Protein AF-A0A1T4KDK9-F1 (afdb_monomer)

Sequence (227 aa):
MPSWNIHTAHVEYVLGLGKPSHLGILDPNAFLFGNLAPDVYVGYMVSPISKVLSYNFTHLADADFIPLPDYRLFWKRYCQSDYEAEGRVSDVCLGAFCHLIADCVYNDHTNEFIRRAGIETGERTRIRKQGDFDLFGKTLDISLKPAVTSELLVQCSTFSQYSIEKEDVGRAVEAASRIVDANIEGHIGWEPGYDMLTPAFFLQTFDEVNALVLSYLMKYANGEMLT

Mean predicted aligned error: 3.02 Å

Secondary structure (DSSP, 8-state):
---HHHHHHHHHHHHHTS-GGGGT-S-HHHHHHHTTHHHHTT-SSS-S-S----HHHHHT--S-SS----HHHHIIIIIHHHHHHHSS--HHHHHHHHHHHHHHHHHHHHHHHHHHHTPPPSHHHHHHHHHHHHHHHTTS---------HHHHHHHHT-SS----HHHHHHHHHHHHHHHHHHHHT---S----SSS-HHHHHHHHHHHHHHHHHHHHHHHTTGGG-

Structure (mmCIF, N/CA/C/O backbone):
data_AF-A0A1T4KDK9-F1
#
_entry.id   AF-A0A1T4KDK9-F1
#
loop_
_atom_site.group_PDB
_atom_site.id
_atom_site.type_symbol
_atom_site.label_atom_id
_atom_site.label_alt_id
_atom_site.label_comp_id
_atom_site.label_asym_id
_atom_site.label_entity_id
_atom_site.label_seq_id
_atom_site.pdbx_PDB_ins_code
_atom_site.Cartn_x
_atom_site.Cartn_y
_atom_site.Cartn_z
_atom_site.occupancy
_atom_site.B_iso_or_equiv
_atom_site.auth_seq_id
_atom_site.auth_comp_id
_atom_site.auth_asym_id
_atom_site.auth_atom_id
_atom_site.pdbx_PDB_model_num
ATOM 1 N N . MET A 1 1 ? 2.648 -6.809 -8.689 1.00 86.88 1 MET A N 1
ATOM 2 C CA . MET A 1 1 ? 2.244 -5.839 -7.670 1.00 86.88 1 MET A CA 1
ATOM 3 C C . MET A 1 1 ? 3.504 -5.252 -7.080 1.00 86.88 1 MET A C 1
ATOM 5 O O . MET A 1 1 ? 4.486 -6.003 -7.003 1.00 86.88 1 MET A O 1
ATOM 9 N N . PRO A 1 2 ? 3.495 -3.957 -6.740 1.00 93.31 2 PRO A N 1
ATOM 10 C CA . PRO A 1 2 ? 4.487 -3.349 -5.864 1.00 93.31 2 PRO A CA 1
ATOM 11 C C . PRO A 1 2 ? 4.775 -4.223 -4.634 1.00 93.31 2 PRO A C 1
ATOM 13 O O . PRO A 1 2 ? 3.938 -5.004 -4.187 1.00 93.31 2 PRO A O 1
ATOM 16 N N . SER A 1 3 ? 6.000 -4.151 -4.121 1.00 96.50 3 SER A N 1
ATOM 17 C CA . SER A 1 3 ? 6.395 -4.877 -2.913 1.00 96.50 3 SER A CA 1
ATOM 18 C C . SER A 1 3 ? 5.901 -4.155 -1.657 1.00 96.50 3 SER A C 1
ATOM 20 O O . SER A 1 3 ? 5.645 -2.949 -1.675 1.00 96.50 3 SER A O 1
ATOM 22 N N . TRP A 1 4 ? 5.842 -4.864 -0.524 1.00 98.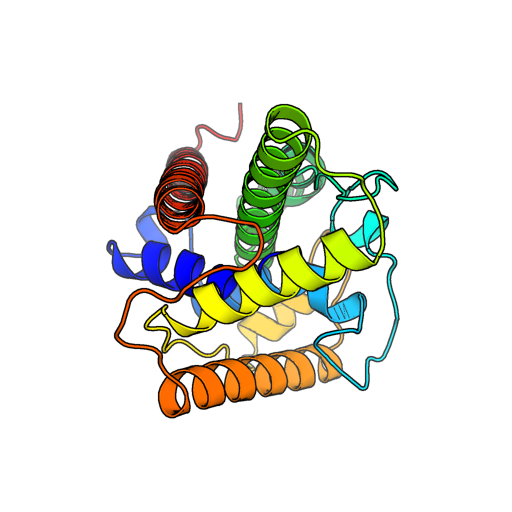31 4 TRP A N 1
ATOM 23 C CA . TRP A 1 4 ? 5.531 -4.246 0.771 1.00 98.31 4 TRP A CA 1
ATOM 24 C C . TRP A 1 4 ? 6.498 -3.117 1.156 1.00 98.31 4 TRP A C 1
ATOM 26 O O . TRP A 1 4 ? 6.097 -2.229 1.904 1.00 98.31 4 TRP A O 1
ATOM 36 N N . ASN A 1 5 ? 7.718 -3.079 0.603 1.00 98.56 5 ASN A N 1
ATOM 37 C CA . ASN A 1 5 ? 8.628 -1.948 0.802 1.00 98.56 5 ASN A CA 1
ATOM 38 C C . ASN A 1 5 ? 8.078 -0.671 0.164 1.00 98.56 5 ASN A C 1
ATOM 40 O O . ASN A 1 5 ? 8.053 0.374 0.804 1.00 98.56 5 ASN A O 1
ATOM 44 N N . ILE A 1 6 ? 7.592 -0.766 -1.077 1.00 98.75 6 ILE A N 1
ATOM 45 C CA . ILE A 1 6 ? 7.018 0.371 -1.810 1.00 98.75 6 ILE A CA 1
ATOM 46 C C . ILE A 1 6 ? 5.758 0.865 -1.104 1.00 98.75 6 ILE A C 1
ATOM 48 O O . ILE A 1 6 ? 5.612 2.058 -0.847 1.00 98.75 6 ILE A O 1
ATOM 52 N N . HIS A 1 7 ? 4.878 -0.058 -0.715 1.00 98.81 7 HIS A N 1
ATOM 53 C CA . HIS A 1 7 ? 3.680 0.271 0.054 1.00 98.81 7 HIS A CA 1
ATOM 54 C C . HIS A 1 7 ? 4.020 0.958 1.382 1.00 98.81 7 HIS A C 1
ATOM 56 O O . HIS A 1 7 ? 3.418 1.981 1.710 1.00 98.81 7 HIS A O 1
ATOM 62 N N . THR A 1 8 ? 4.988 0.434 2.136 1.00 98.81 8 THR A N 1
ATOM 63 C CA . THR A 1 8 ? 5.446 1.044 3.395 1.00 98.81 8 THR A CA 1
ATOM 64 C C . THR A 1 8 ? 6.009 2.444 3.156 1.00 98.81 8 THR A C 1
ATOM 66 O O . THR A 1 8 ? 5.635 3.376 3.864 1.00 98.81 8 THR A O 1
ATOM 69 N N . ALA A 1 9 ? 6.815 2.632 2.110 1.00 98.81 9 ALA A N 1
ATOM 70 C CA . ALA A 1 9 ? 7.404 3.926 1.775 1.00 98.81 9 ALA A CA 1
ATOM 71 C C . ALA A 1 9 ? 6.358 5.004 1.454 1.00 98.81 9 ALA A C 1
ATOM 73 O O . ALA A 1 9 ? 6.519 6.149 1.873 1.00 98.81 9 ALA A O 1
ATOM 74 N N . HIS A 1 10 ? 5.265 4.657 0.766 1.00 98.81 10 HIS A N 1
ATOM 75 C CA . HIS A 1 10 ? 4.156 5.592 0.541 1.00 98.81 10 HIS A CA 1
ATOM 76 C C . HIS A 1 10 ? 3.499 6.034 1.850 1.00 98.81 10 HIS A C 1
ATOM 78 O O . HIS A 1 10 ? 3.221 7.218 2.040 1.00 98.81 10 HIS A O 1
ATOM 84 N N . VAL A 1 11 ? 3.285 5.106 2.784 1.00 98.56 11 VAL A N 1
ATOM 85 C CA . VAL A 1 11 ? 2.749 5.451 4.106 1.00 98.56 11 VAL A CA 1
ATOM 86 C C . VAL A 1 11 ? 3.726 6.324 4.889 1.00 98.56 11 VAL A C 1
ATOM 88 O O . VAL A 1 11 ? 3.305 7.325 5.465 1.00 98.56 11 VAL A O 1
ATOM 91 N N . GLU A 1 12 ? 5.018 5.994 4.898 1.00 98.62 12 GLU A N 1
ATOM 92 C CA . GLU A 1 12 ? 6.044 6.801 5.571 1.00 98.62 12 GLU A CA 1
ATOM 93 C C . GLU A 1 12 ? 6.124 8.212 5.005 1.00 98.62 12 GLU A C 1
ATOM 95 O O . GLU A 1 12 ? 6.173 9.175 5.770 1.00 98.62 12 GLU A O 1
ATOM 100 N N . TYR A 1 13 ? 6.046 8.346 3.681 1.00 98.44 13 TYR A N 1
ATOM 101 C CA . TYR A 1 13 ? 5.971 9.641 3.022 1.00 98.44 13 TYR A CA 1
ATOM 102 C C . TYR A 1 13 ? 4.770 10.450 3.530 1.00 98.44 13 TYR A C 1
ATOM 104 O O . TYR A 1 13 ? 4.931 11.580 3.990 1.00 98.44 13 TYR A O 1
ATOM 112 N N . VAL A 1 14 ? 3.572 9.858 3.525 1.00 97.56 14 VAL A N 1
ATOM 113 C CA . VAL A 1 14 ? 2.338 10.509 3.994 1.00 97.56 14 VAL A CA 1
ATOM 114 C C . VAL A 1 14 ? 2.437 10.925 5.466 1.00 97.56 14 VAL A C 1
ATOM 116 O O . VAL A 1 14 ? 2.093 12.057 5.812 1.00 97.56 14 VAL A O 1
ATOM 119 N N . LEU A 1 15 ? 2.928 10.041 6.337 1.00 97.62 15 LEU A N 1
ATOM 120 C CA . LEU A 1 15 ? 3.066 10.309 7.771 1.00 97.62 15 LEU A CA 1
ATOM 121 C C . LEU A 1 15 ? 4.196 11.305 8.085 1.00 97.62 15 LEU A C 1
ATOM 123 O O . LEU A 1 15 ? 4.131 11.994 9.102 1.00 97.62 15 LEU A O 1
ATOM 127 N N . GLY A 1 16 ? 5.205 11.416 7.217 1.00 96.44 16 GLY A N 1
ATOM 128 C CA . GLY A 1 16 ? 6.344 12.324 7.366 1.00 96.44 16 GLY A CA 1
ATOM 129 C C . GLY A 1 16 ? 6.063 13.784 6.992 1.00 96.44 16 GLY A C 1
ATOM 130 O O . GLY A 1 16 ? 6.811 14.673 7.398 1.00 96.44 16 GLY A O 1
ATOM 131 N N . LEU A 1 17 ? 4.981 14.070 6.259 1.00 90.94 17 LEU A N 1
ATOM 132 C CA . LEU A 1 17 ? 4.662 15.425 5.778 1.00 90.94 17 LEU A CA 1
ATOM 133 C C . LEU A 1 17 ? 4.110 16.376 6.849 1.00 90.94 17 LEU A C 1
ATOM 135 O O . LEU A 1 17 ? 3.997 17.581 6.608 1.00 90.94 17 LEU A O 1
ATOM 139 N N . GLY A 1 18 ? 3.751 15.872 8.029 1.00 87.81 18 GLY A N 1
ATOM 140 C CA . GLY A 1 18 ? 3.233 16.702 9.109 1.00 87.81 18 GLY A CA 1
ATOM 141 C C . GLY A 1 18 ? 2.429 15.913 10.132 1.00 87.81 18 GLY A C 1
ATOM 142 O O . GLY A 1 18 ? 2.737 14.771 10.443 1.00 87.81 18 GLY A O 1
ATOM 143 N N . LYS A 1 19 ? 1.392 16.541 10.697 1.00 93.38 19 LYS A N 1
ATOM 144 C CA . LYS A 1 19 ? 0.501 15.874 11.655 1.00 93.38 19 LYS A CA 1
ATOM 145 C C . LYS A 1 19 ? -0.475 14.961 10.899 1.00 93.38 19 LYS A C 1
ATOM 147 O O . LYS A 1 19 ? -1.283 15.503 10.144 1.00 93.38 19 LYS A O 1
ATOM 152 N N . PRO A 1 20 ? -0.491 13.636 11.146 1.00 95.62 20 PRO A N 1
ATOM 153 C CA . PRO A 1 20 ? -1.400 12.710 10.457 1.00 95.62 20 PRO A CA 1
ATOM 154 C C . PRO A 1 20 ? -2.883 13.091 10.585 1.00 95.62 20 PRO A C 1
ATOM 156 O O . PRO A 1 20 ? -3.661 12.910 9.652 1.00 95.62 20 PRO A O 1
ATOM 159 N N . SER A 1 21 ? -3.268 13.729 11.693 1.00 94.94 21 SER A N 1
ATOM 160 C CA . SER A 1 21 ? -4.641 14.191 11.913 1.00 94.94 21 SER A CA 1
ATOM 161 C C . SER A 1 21 ? -5.116 15.252 10.917 1.00 94.94 21 SER A C 1
ATOM 163 O O . SER A 1 21 ? -6.316 15.350 10.679 1.00 94.94 21 SER A O 1
ATOM 165 N N . HIS A 1 22 ? -4.214 16.013 10.285 1.00 95.19 22 HIS A N 1
ATOM 166 C CA . HIS A 1 22 ? -4.577 16.935 9.199 1.00 95.19 22 HIS A CA 1
ATOM 167 C C . HIS A 1 22 ? -4.994 16.202 7.913 1.00 95.19 22 HIS A C 1
ATOM 169 O O . HIS A 1 22 ? -5.577 16.811 7.025 1.00 95.19 22 HIS A O 1
ATOM 175 N N . LEU A 1 23 ? -4.695 14.905 7.819 1.00 96.25 23 LEU A N 1
ATOM 176 C CA . LEU A 1 23 ? -5.083 14.010 6.730 1.00 96.25 23 LEU A CA 1
ATOM 177 C C . LEU A 1 23 ? -6.232 13.073 7.144 1.00 96.25 23 LEU A C 1
ATOM 179 O O . LEU A 1 23 ? -6.532 12.108 6.447 1.00 96.25 23 LEU A O 1
ATOM 183 N N . GLY A 1 24 ? -6.865 13.330 8.296 1.00 95.50 24 GLY A N 1
ATOM 184 C CA . GLY A 1 24 ? -7.948 12.504 8.837 1.00 95.50 24 GLY A CA 1
ATOM 185 C C . GLY A 1 24 ? -7.490 11.201 9.508 1.00 95.50 24 GLY A C 1
ATOM 186 O O . GLY A 1 24 ? -8.345 10.421 9.942 1.00 95.50 24 GLY A 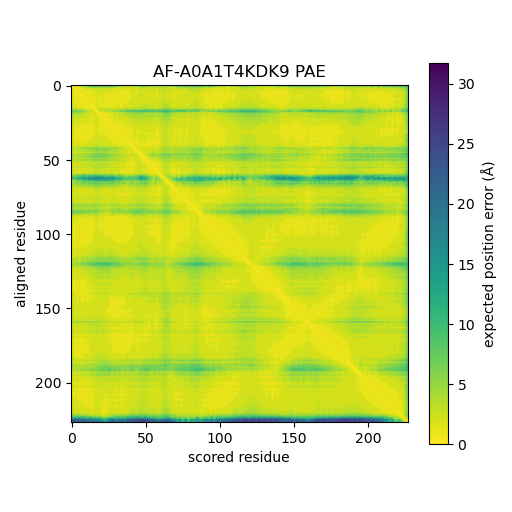O 1
ATOM 187 N N . ILE A 1 25 ? -6.172 10.991 9.630 1.00 98.06 25 ILE A N 1
ATOM 188 C CA . ILE A 1 25 ? -5.560 9.803 10.237 1.00 98.06 25 ILE A CA 1
ATOM 189 C C . ILE A 1 25 ? -5.435 10.007 11.751 1.00 98.06 25 ILE A C 1
ATOM 191 O O . ILE A 1 25 ? -4.762 10.941 12.199 1.00 98.06 25 ILE A O 1
ATOM 195 N N . LEU A 1 26 ? -6.067 9.140 12.545 1.00 97.62 26 LEU A N 1
ATOM 196 C CA . LEU A 1 26 ? -6.044 9.228 14.014 1.00 97.62 26 LEU A CA 1
ATOM 197 C C . LEU A 1 26 ? -5.104 8.208 14.653 1.00 97.62 26 LEU A C 1
ATOM 199 O O . LEU A 1 26 ? -4.423 8.537 15.623 1.00 97.62 26 LEU A O 1
ATOM 203 N N . ASP A 1 27 ? -5.036 7.007 14.088 1.00 98.44 27 ASP A N 1
ATOM 204 C CA . ASP A 1 27 ? -4.105 5.955 14.478 1.00 98.44 27 ASP A CA 1
ATOM 205 C C . ASP A 1 27 ? -3.125 5.655 13.322 1.00 98.44 27 ASP A C 1
ATOM 207 O O . ASP A 1 27 ? -3.441 4.879 12.414 1.00 98.44 27 ASP A O 1
ATOM 211 N N . PRO A 1 28 ? -1.913 6.250 13.337 1.00 98.56 28 PRO A N 1
ATOM 212 C CA . PRO A 1 28 ? -0.887 5.989 12.327 1.00 98.56 28 PRO A CA 1
ATOM 213 C C . PRO A 1 28 ? -0.455 4.520 12.240 1.00 98.56 28 PRO A C 1
ATOM 215 O O . PRO A 1 28 ? -0.066 4.064 11.167 1.00 98.56 28 PRO A O 1
ATOM 218 N N . ASN A 1 29 ? -0.528 3.771 13.346 1.00 98.81 29 ASN A N 1
ATOM 219 C CA . ASN A 1 29 ? -0.184 2.352 13.369 1.00 98.81 29 ASN A CA 1
ATOM 220 C C . ASN A 1 29 ? -1.240 1.522 12.624 1.00 98.81 29 ASN A C 1
ATOM 222 O O . ASN A 1 29 ? -0.896 0.655 11.820 1.00 98.81 29 ASN A O 1
ATOM 226 N N . ALA A 1 30 ? -2.521 1.830 12.839 1.00 98.81 30 ALA A N 1
ATOM 227 C CA . ALA A 1 30 ? -3.621 1.225 12.096 1.00 98.81 30 ALA A CA 1
ATOM 228 C C . ALA A 1 30 ? -3.615 1.605 10.611 1.00 98.81 30 ALA A C 1
ATOM 230 O O . ALA A 1 30 ? -3.847 0.740 9.769 1.00 98.81 30 ALA A O 1
ATOM 231 N N . PHE A 1 31 ? -3.277 2.853 10.280 1.00 98.88 31 PHE A N 1
ATOM 232 C CA . PHE A 1 31 ? -3.097 3.294 8.895 1.00 98.88 31 PHE A CA 1
ATOM 233 C C . PHE A 1 31 ? -1.972 2.532 8.184 1.00 98.88 31 PHE A C 1
ATOM 235 O O . PHE A 1 31 ? -2.171 2.007 7.086 1.00 98.88 31 PHE A O 1
ATOM 242 N N . LEU A 1 32 ? -0.814 2.395 8.838 1.00 98.88 32 LEU A N 1
ATOM 243 C CA . LEU A 1 32 ? 0.312 1.619 8.320 1.00 98.88 32 LEU A CA 1
ATOM 244 C C . LEU A 1 32 ? -0.048 0.151 8.099 1.00 98.88 32 LEU A C 1
ATOM 246 O O . LEU A 1 32 ? 0.224 -0.386 7.027 1.00 98.88 32 LEU A O 1
ATOM 250 N N . PHE A 1 33 ? -0.689 -0.493 9.076 1.00 98.88 33 PHE A N 1
ATOM 251 C CA . PHE A 1 33 ? -1.139 -1.874 8.919 1.00 98.88 33 PHE A CA 1
ATOM 252 C C . PHE A 1 33 ? -2.195 -2.014 7.816 1.00 98.88 33 PHE A C 1
ATOM 254 O O . PHE A 1 33 ? -2.137 -2.949 7.019 1.00 98.88 33 PHE A O 1
ATOM 261 N N . GLY A 1 34 ? -3.153 -1.088 7.749 1.00 98.81 34 GLY A N 1
ATOM 262 C CA . GLY A 1 34 ? -4.227 -1.096 6.759 1.00 98.81 34 GLY A CA 1
ATOM 263 C C . GLY A 1 34 ? -3.704 -1.139 5.329 1.00 98.81 34 GLY A C 1
ATOM 264 O O . GLY A 1 34 ? -4.241 -1.857 4.495 1.00 98.81 34 GLY A O 1
ATOM 265 N N . ASN A 1 35 ? -2.590 -0.461 5.062 1.00 98.75 35 ASN A N 1
ATOM 266 C CA . ASN A 1 35 ? -1.917 -0.468 3.764 1.00 98.75 35 ASN A CA 1
ATOM 267 C C . ASN A 1 35 ? -1.261 -1.814 3.387 1.00 98.75 35 ASN A C 1
ATOM 269 O O . ASN A 1 35 ? -0.800 -1.992 2.265 1.00 98.75 35 ASN A O 1
ATOM 273 N N . LEU A 1 36 ? -1.245 -2.786 4.296 1.00 98.56 36 LEU A N 1
ATOM 274 C CA . LEU A 1 36 ? -0.827 -4.165 4.032 1.00 98.56 36 LEU A CA 1
ATOM 275 C C . LEU A 1 36 ? -2.026 -5.127 3.994 1.00 98.56 36 LEU A C 1
ATOM 277 O O . LEU A 1 36 ? -1.908 -6.251 3.506 1.00 98.56 36 LEU A O 1
ATOM 281 N N . ALA A 1 37 ? -3.185 -4.698 4.507 1.00 98.31 37 ALA A N 1
ATOM 282 C CA . ALA A 1 37 ? -4.369 -5.529 4.697 1.00 98.31 37 ALA A CA 1
ATOM 283 C C . ALA A 1 37 ? -4.874 -6.229 3.419 1.00 98.31 37 ALA A C 1
ATOM 285 O O . ALA A 1 37 ? -5.231 -7.410 3.536 1.00 98.31 37 ALA A O 1
ATOM 286 N N . PRO A 1 38 ? -4.886 -5.592 2.224 1.00 98.31 38 PRO A N 1
ATOM 287 C CA . PRO A 1 38 ? -5.340 -6.243 0.989 1.00 98.31 38 PRO A CA 1
ATOM 288 C C . PRO A 1 38 ? -4.552 -7.506 0.617 1.00 98.31 38 PRO A C 1
ATOM 290 O O . PRO A 1 38 ? -5.113 -8.427 0.017 1.00 98.31 38 PRO A O 1
ATOM 293 N N . ASP A 1 39 ? -3.287 -7.592 1.037 1.00 97.88 39 ASP A N 1
ATOM 294 C CA . ASP A 1 39 ? -2.383 -8.707 0.742 1.00 97.88 39 ASP A CA 1
ATOM 295 C C . ASP A 1 39 ? -2.356 -9.803 1.813 1.00 97.88 39 ASP A C 1
ATOM 297 O O . ASP A 1 39 ? -1.926 -10.926 1.530 1.00 97.88 39 ASP A O 1
ATOM 301 N N . VAL A 1 40 ? -2.820 -9.519 3.038 1.00 97.94 40 VAL A N 1
ATOM 302 C CA . VAL A 1 40 ? -2.720 -10.454 4.177 1.00 97.94 40 VAL A CA 1
ATOM 303 C C . VAL A 1 40 ? -3.346 -11.806 3.837 1.00 97.94 40 VAL A C 1
ATOM 305 O O . VAL A 1 40 ? -2.699 -12.841 3.988 1.00 97.94 40 VAL A O 1
ATOM 308 N N . TYR A 1 41 ? -4.580 -11.806 3.324 1.00 98.12 41 TYR A N 1
ATOM 309 C CA . TYR A 1 41 ? -5.312 -13.037 3.005 1.00 98.12 41 TYR A CA 1
ATOM 310 C C . TYR A 1 41 ? -5.140 -13.551 1.583 1.00 98.12 41 TYR A C 1
ATOM 312 O O . TYR A 1 41 ? -5.666 -14.619 1.265 1.00 98.12 41 TYR A O 1
ATOM 320 N N . VAL A 1 42 ? -4.354 -12.863 0.754 1.00 95.19 42 VAL A N 1
ATOM 321 C CA . VAL A 1 42 ? -3.876 -13.449 -0.505 1.00 95.19 42 VAL A CA 1
ATOM 322 C C . VAL A 1 42 ? -2.872 -14.571 -0.204 1.00 95.19 42 VAL A C 1
ATOM 324 O O . VAL A 1 42 ? -2.820 -15.567 -0.922 1.00 95.19 42 VAL A O 1
ATOM 327 N N . GLY A 1 43 ? -2.117 -14.450 0.897 1.00 90.81 43 GLY A N 1
ATOM 328 C CA . GLY A 1 43 ? -1.302 -15.533 1.460 1.00 90.81 43 GLY A CA 1
ATOM 329 C C . GLY A 1 43 ? 0.096 -15.700 0.877 1.00 90.81 43 GLY A C 1
ATOM 330 O O . GLY A 1 43 ? 0.774 -16.673 1.197 1.00 90.81 43 GLY A O 1
ATOM 331 N N . TYR A 1 44 ? 0.556 -14.757 0.050 1.00 91.12 44 TYR A N 1
ATOM 332 C CA . TYR A 1 44 ? 1.941 -14.748 -0.432 1.00 91.12 44 TYR A CA 1
ATOM 333 C C . TYR A 1 44 ? 2.922 -14.195 0.606 1.00 91.12 44 TYR A C 1
ATOM 335 O O . TYR A 1 44 ? 4.022 -14.722 0.751 1.00 91.12 44 TYR A O 1
ATOM 343 N N . MET A 1 45 ? 2.522 -13.141 1.322 1.00 93.06 45 MET A N 1
ATOM 344 C CA . MET A 1 45 ? 3.402 -12.403 2.240 1.00 93.06 45 MET A CA 1
ATOM 345 C C . MET A 1 45 ? 3.307 -12.901 3.683 1.00 93.06 45 MET A C 1
ATOM 347 O O . MET A 1 45 ? 4.271 -12.825 4.445 1.00 93.06 45 MET A O 1
ATOM 351 N N . VAL A 1 46 ? 2.144 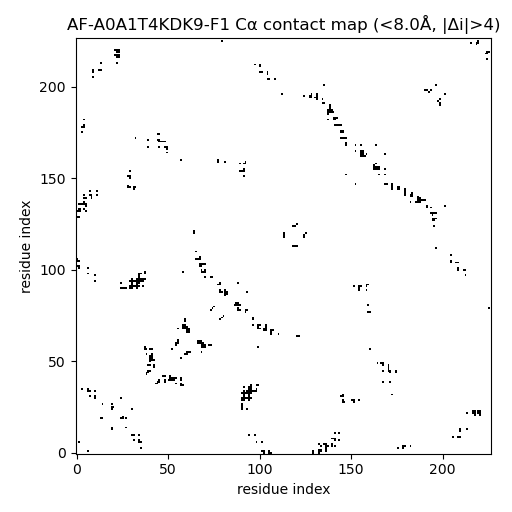-13.433 4.058 1.00 94.88 46 VAL A N 1
ATOM 352 C CA . VAL A 1 46 ? 1.847 -13.911 5.407 1.00 94.88 46 VAL A CA 1
ATOM 353 C C . VAL A 1 46 ? 1.563 -15.401 5.332 1.00 94.88 46 VAL A C 1
ATOM 355 O O . VAL A 1 46 ? 0.697 -15.839 4.579 1.00 94.88 46 VAL A O 1
ATOM 358 N N . SER A 1 47 ? 2.307 -16.188 6.105 1.00 91.50 47 SER A N 1
ATOM 359 C CA . SER A 1 47 ? 2.103 -17.629 6.206 1.00 91.50 47 SER A CA 1
ATOM 360 C C . SER A 1 47 ? 2.564 -18.138 7.576 1.00 91.50 47 SER A C 1
ATOM 362 O O . SER A 1 47 ? 3.644 -17.744 8.028 1.00 91.50 47 SER A O 1
ATOM 364 N N . PRO A 1 48 ? 1.786 -19.005 8.250 1.00 94.75 48 PRO A N 1
ATOM 365 C CA . PRO A 1 48 ? 0.449 -19.477 7.859 1.00 94.75 48 PRO A CA 1
ATOM 366 C C . PRO A 1 48 ? -0.636 -18.386 7.996 1.00 94.75 48 PRO A C 1
ATOM 368 O O . PRO A 1 48 ? -0.445 -17.417 8.721 1.00 94.75 48 PRO A O 1
ATOM 371 N N . ILE A 1 49 ? -1.786 -18.554 7.334 1.00 94.62 49 ILE A N 1
ATOM 372 C CA . ILE A 1 49 ? -2.979 -17.694 7.489 1.00 94.62 49 ILE A CA 1
ATOM 373 C C . ILE A 1 49 ? -4.217 -18.533 7.794 1.00 94.62 49 ILE A C 1
ATOM 375 O O . ILE A 1 49 ? -4.330 -19.663 7.318 1.00 94.62 49 ILE A O 1
ATOM 379 N N . SER A 1 50 ? -5.141 -17.997 8.597 1.00 96.50 50 SER A N 1
ATOM 380 C CA . SER A 1 50 ? -6.346 -18.735 9.015 1.00 96.50 50 SER A CA 1
ATOM 381 C C . SER A 1 50 ? -7.373 -18.941 7.894 1.00 96.50 50 SER A C 1
ATOM 383 O O . SER A 1 50 ? -8.128 -19.912 7.920 1.00 96.50 50 SER A O 1
ATOM 385 N N . LYS A 1 51 ? -7.398 -18.048 6.899 1.00 95.88 51 LYS A N 1
ATOM 386 C CA . LYS A 1 51 ? -8.287 -18.104 5.731 1.00 95.88 51 LYS A CA 1
ATOM 387 C C . LYS A 1 51 ? -7.596 -17.526 4.505 1.00 95.88 51 LYS A C 1
ATOM 389 O O . LYS A 1 51 ? -6.731 -16.674 4.642 1.00 95.88 51 LYS A O 1
ATOM 394 N N . VAL A 1 52 ? -7.993 -17.983 3.319 1.00 97.19 52 VAL A N 1
ATOM 395 C CA . VAL A 1 52 ? -7.490 -17.490 2.029 1.00 97.19 52 VAL A CA 1
ATOM 396 C C . VAL A 1 52 ? -8.619 -16.765 1.312 1.00 97.19 52 VAL A C 1
ATOM 398 O O . VAL A 1 52 ? -9.721 -17.303 1.189 1.00 97.19 52 VAL A O 1
ATOM 401 N N . LEU A 1 53 ? -8.340 -15.561 0.822 1.00 96.94 53 LEU A N 1
ATOM 402 C CA . LEU A 1 53 ? -9.246 -14.770 -0.003 1.00 96.94 53 LEU A CA 1
ATOM 403 C C . LEU A 1 53 ? -8.617 -14.558 -1.381 1.00 96.94 53 LEU A C 1
ATOM 405 O O . LEU A 1 53 ? -7.408 -14.379 -1.513 1.00 96.94 53 LEU A O 1
ATOM 409 N N . SER A 1 54 ? -9.438 -14.589 -2.430 1.00 95.31 54 SER A N 1
ATOM 410 C CA . SER A 1 54 ? -8.949 -14.349 -3.789 1.00 95.31 54 SER A CA 1
ATOM 411 C C . SER A 1 54 ? -8.462 -12.911 -3.946 1.00 95.31 54 SER A C 1
ATOM 413 O O . SER A 1 54 ? -9.141 -11.994 -3.483 1.00 95.31 54 SER A O 1
ATOM 415 N N . TYR A 1 55 ? -7.383 -12.713 -4.706 1.00 94.38 55 TYR A N 1
ATOM 416 C CA . TYR A 1 55 ? -6.863 -11.387 -5.051 1.00 94.38 55 TYR A CA 1
ATOM 417 C C . TYR A 1 55 ? -7.959 -10.444 -5.584 1.00 94.38 55 TYR A C 1
ATOM 419 O O . TYR A 1 55 ? -8.126 -9.342 -5.075 1.00 94.38 55 TYR A O 1
ATOM 427 N N . ASN A 1 56 ? -8.794 -10.916 -6.517 1.00 94.62 56 ASN A N 1
ATOM 428 C CA . ASN A 1 56 ? -9.899 -10.138 -7.096 1.00 94.62 56 ASN A CA 1
ATOM 429 C C . ASN A 1 56 ? -10.885 -9.613 -6.042 1.00 94.62 56 ASN A C 1
ATOM 431 O O . ASN A 1 56 ? -11.475 -8.550 -6.216 1.00 94.62 56 ASN A O 1
ATOM 435 N N . PHE A 1 57 ? -11.066 -10.354 -4.946 1.00 96.00 57 PHE A N 1
ATOM 436 C CA . PHE A 1 57 ? -11.937 -9.944 -3.851 1.00 96.00 57 PHE A CA 1
ATOM 437 C C . PHE A 1 57 ? -11.279 -8.872 -2.987 1.00 96.00 57 PHE A C 1
ATOM 439 O O . PHE A 1 57 ? -11.923 -7.862 -2.717 1.00 96.00 57 PHE A O 1
ATOM 446 N N . THR A 1 58 ? -10.022 -9.069 -2.570 1.00 96.88 58 THR A N 1
ATOM 447 C CA . THR A 1 58 ? -9.329 -8.122 -1.681 1.00 96.88 58 THR A CA 1
ATOM 448 C C . THR A 1 58 ? -8.953 -6.823 -2.397 1.00 96.88 58 THR A C 1
ATOM 450 O O . THR A 1 58 ? -9.004 -5.762 -1.785 1.00 96.88 58 THR A O 1
ATOM 453 N N . HIS A 1 59 ? -8.706 -6.880 -3.707 1.00 97.06 59 HIS A N 1
ATOM 454 C CA . HIS A 1 59 ? -8.275 -5.739 -4.518 1.00 97.06 59 HIS A CA 1
ATOM 455 C C . HIS A 1 59 ? -9.377 -5.121 -5.389 1.00 97.06 59 HIS A C 1
ATOM 457 O O . HIS A 1 59 ? -9.140 -4.108 -6.038 1.00 97.06 59 HIS A O 1
ATOM 463 N N . LEU A 1 60 ? -10.581 -5.710 -5.415 1.00 95.75 60 LEU A N 1
ATOM 464 C CA . LEU A 1 60 ? -11.670 -5.304 -6.318 1.00 95.75 60 LEU A CA 1
ATOM 465 C C . LEU A 1 60 ? -11.200 -5.197 -7.776 1.00 95.75 60 LEU A C 1
ATOM 467 O O . LEU A 1 60 ? -11.421 -4.184 -8.434 1.00 95.75 60 LEU A O 1
ATOM 471 N N . ALA A 1 61 ? -10.511 -6.230 -8.252 1.00 92.31 61 ALA A N 1
ATOM 472 C CA . ALA A 1 61 ? -9.871 -6.231 -9.560 1.00 92.31 61 ALA A CA 1
ATOM 473 C C . ALA A 1 61 ? -10.412 -7.349 -10.456 1.00 92.31 61 ALA A C 1
ATOM 475 O O . ALA A 1 61 ? -10.719 -8.450 -9.982 1.00 92.31 61 ALA A O 1
ATOM 476 N N . ASP A 1 62 ? -10.466 -7.080 -11.758 1.00 86.00 62 ASP A N 1
ATOM 477 C CA . ASP A 1 62 ? -10.748 -8.091 -12.774 1.00 86.00 62 ASP A CA 1
ATOM 478 C C . ASP A 1 62 ? -9.548 -9.031 -12.985 1.00 86.00 62 ASP A C 1
ATOM 480 O O . ASP A 1 62 ? -8.407 -8.722 -12.638 1.00 86.00 62 ASP A O 1
ATOM 484 N N . ALA A 1 63 ? -9.807 -10.213 -13.555 1.00 77.31 63 ALA A N 1
ATOM 485 C CA . ALA A 1 63 ? -8.831 -11.298 -13.717 1.00 77.31 63 ALA A CA 1
ATOM 486 C C . ALA A 1 63 ? -7.834 -11.092 -14.883 1.00 77.31 63 ALA A C 1
ATOM 488 O O . ALA A 1 63 ? -7.491 -12.048 -15.584 1.00 77.31 63 ALA A O 1
ATOM 489 N N . ASP A 1 64 ? -7.380 -9.861 -15.105 1.00 80.88 64 ASP A N 1
ATOM 490 C CA . ASP A 1 64 ? -6.415 -9.527 -16.153 1.00 80.88 64 ASP A CA 1
ATOM 491 C C . ASP A 1 64 ? -4.982 -9.962 -15.797 1.00 80.88 64 ASP A C 1
ATOM 493 O O . ASP A 1 64 ? -4.640 -10.200 -14.638 1.00 80.88 64 ASP A O 1
ATOM 497 N N . PHE A 1 65 ? -4.106 -10.048 -16.811 1.00 80.06 65 PHE A N 1
ATOM 498 C CA . PHE A 1 65 ? -2.707 -10.472 -16.635 1.00 80.06 65 PHE A CA 1
ATOM 499 C C . PHE A 1 65 ? -1.937 -9.588 -15.637 1.00 80.06 65 PHE A C 1
ATOM 501 O O . PHE A 1 65 ? -1.173 -10.087 -14.806 1.00 80.06 65 PHE A O 1
ATOM 508 N N . ILE A 1 66 ? -2.142 -8.272 -15.713 1.00 82.31 66 ILE A N 1
ATOM 509 C CA . ILE A 1 66 ? -1.791 -7.337 -14.647 1.00 82.31 66 ILE A CA 1
ATOM 510 C C . ILE A 1 66 ? -3.105 -6.677 -14.224 1.00 82.31 66 ILE A C 1
ATOM 512 O O . ILE A 1 66 ? -3.589 -5.807 -14.952 1.00 82.31 66 ILE A O 1
ATOM 516 N N . PRO A 1 67 ? -3.687 -7.110 -13.097 1.00 87.62 67 PRO A N 1
ATOM 517 C CA . PRO A 1 67 ? -5.005 -6.660 -12.677 1.00 87.62 67 PRO A CA 1
ATOM 518 C C . PRO A 1 67 ? -4.986 -5.179 -12.290 1.00 87.62 67 PRO A C 1
ATOM 520 O O . PRO A 1 67 ? -3.977 -4.675 -11.802 1.00 87.62 67 PRO A O 1
ATOM 523 N N . LEU A 1 68 ? -6.101 -4.479 -12.481 1.00 92.94 68 LEU A N 1
ATOM 524 C CA . LEU A 1 68 ? -6.269 -3.087 -12.062 1.00 92.94 68 LEU A CA 1
ATOM 525 C C . LEU A 1 68 ? -7.191 -3.034 -10.836 1.00 92.94 68 LEU A C 1
ATOM 527 O O . LEU A 1 68 ? -8.403 -3.177 -10.998 1.00 92.94 68 LEU A O 1
ATOM 531 N N . PRO A 1 69 ? -6.648 -2.883 -9.614 1.00 94.69 69 PRO A N 1
ATOM 532 C CA . PRO A 1 69 ? -7.473 -2.661 -8.432 1.00 94.69 69 PRO A CA 1
ATOM 533 C C . PRO A 1 69 ? -8.351 -1.418 -8.554 1.00 94.69 69 PRO A C 1
ATOM 535 O O . PRO A 1 69 ? -7.886 -0.346 -8.943 1.00 94.69 69 PRO A O 1
ATOM 538 N N . ASP A 1 70 ? -9.612 -1.535 -8.147 1.00 96.06 70 ASP A N 1
ATOM 539 C CA . ASP A 1 70 ? -10.562 -0.426 -8.186 1.00 96.06 70 ASP A CA 1
ATOM 540 C C . ASP A 1 70 ? -10.636 0.294 -6.831 1.00 96.06 70 ASP A C 1
ATOM 542 O O . ASP A 1 70 ? -11.544 0.096 -6.014 1.00 96.06 70 ASP A O 1
ATOM 546 N N . TYR A 1 71 ? -9.663 1.177 -6.592 1.00 97.31 71 TYR A N 1
ATOM 547 C CA . TYR A 1 71 ? -9.614 2.001 -5.38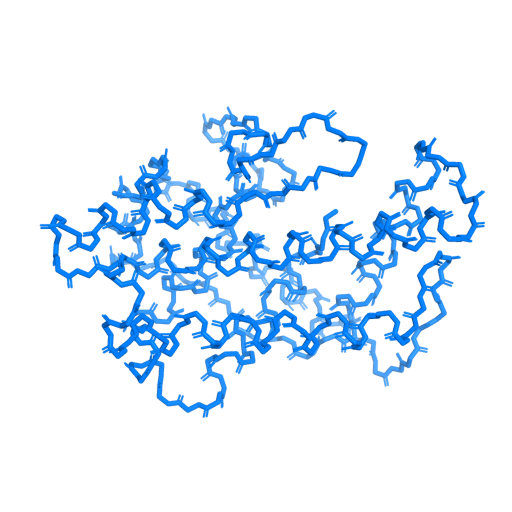1 1.00 97.31 71 TYR A CA 1
ATOM 548 C C . TYR A 1 71 ? -10.832 2.935 -5.251 1.00 97.31 71 TYR A C 1
ATOM 550 O O . TYR A 1 71 ? -11.248 3.265 -4.139 1.00 97.31 71 TYR A O 1
ATOM 558 N N . ARG A 1 72 ? -11.458 3.345 -6.364 1.00 95.88 72 ARG A N 1
ATOM 559 C CA . ARG A 1 72 ? -12.642 4.225 -6.348 1.00 95.88 72 ARG A CA 1
ATOM 560 C C . ARG A 1 72 ? -13.878 3.467 -5.887 1.00 95.88 72 ARG A C 1
ATOM 562 O O . ARG A 1 72 ? -14.659 3.981 -5.085 1.00 95.88 72 ARG A O 1
ATOM 569 N N . LEU A 1 73 ? -14.050 2.241 -6.369 1.00 96.12 73 LEU A N 1
ATOM 570 C CA . LEU A 1 73 ? -15.100 1.347 -5.903 1.00 96.12 73 LEU A CA 1
ATOM 571 C C . LEU A 1 73 ? -14.885 0.959 -4.445 1.00 96.12 73 LEU A C 1
ATOM 573 O O . LEU A 1 73 ? -15.862 0.913 -3.699 1.00 96.12 73 LEU A O 1
ATOM 577 N N . PHE A 1 74 ? -13.636 0.734 -4.030 1.00 97.50 74 PHE A N 1
ATOM 578 C CA . PHE A 1 74 ? -13.303 0.498 -2.628 1.00 97.50 74 PHE A CA 1
ATOM 579 C C . PHE A 1 74 ? -13.732 1.674 -1.752 1.00 97.50 74 PHE A C 1
ATOM 581 O O . PHE A 1 74 ? -14.462 1.470 -0.782 1.00 97.50 74 PHE A O 1
ATOM 588 N N . TRP A 1 75 ? -13.369 2.904 -2.139 1.00 96.94 75 TRP A N 1
ATOM 589 C CA . TRP A 1 75 ? -13.797 4.108 -1.425 1.00 96.94 75 TRP A CA 1
ATOM 590 C C . TRP A 1 75 ? -15.315 4.158 -1.286 1.00 96.94 75 TRP A C 1
ATOM 592 O O . TRP A 1 75 ? -15.836 4.273 -0.182 1.00 96.94 75 TRP A O 1
ATOM 602 N N . LYS A 1 76 ? -16.036 4.006 -2.400 1.00 94.75 76 LYS A N 1
ATOM 603 C CA . LYS A 1 76 ? -17.500 4.078 -2.416 1.00 94.75 76 LYS A CA 1
ATOM 604 C C . LYS A 1 76 ? -18.165 2.994 -1.562 1.00 94.75 76 LYS A C 1
ATOM 606 O O . LYS A 1 76 ? -19.201 3.251 -0.961 1.00 94.75 76 LYS A O 1
ATOM 611 N N . ARG A 1 77 ? -17.633 1.769 -1.563 1.00 95.38 77 ARG A N 1
ATOM 612 C CA . ARG A 1 77 ? -18.259 0.622 -0.881 1.00 95.38 77 ARG A CA 1
ATOM 613 C C . ARG A 1 77 ? -17.915 0.517 0.595 1.00 95.38 77 ARG A C 1
ATOM 615 O O . ARG A 1 77 ? -18.713 -0.044 1.334 1.00 95.38 77 ARG A O 1
ATOM 622 N N . TYR A 1 78 ? -16.731 0.971 0.992 1.00 96.00 78 TYR A N 1
ATOM 623 C CA . TYR A 1 78 ? -16.205 0.707 2.328 1.00 96.00 78 TYR A CA 1
ATOM 624 C C . TYR A 1 78 ? -15.868 2.001 3.058 1.00 96.00 78 TYR A C 1
ATOM 626 O O . TYR A 1 78 ? -16.436 2.244 4.113 1.00 96.00 78 TYR A O 1
ATOM 634 N N . CYS A 1 79 ? -15.052 2.889 2.481 1.00 95.38 79 CYS A N 1
ATOM 635 C CA . CYS A 1 79 ? -14.714 4.150 3.152 1.00 95.38 79 CYS A CA 1
ATOM 636 C C . CYS A 1 79 ? -15.945 5.048 3.341 1.00 95.38 79 CYS A C 1
ATOM 638 O O . CYS A 1 79 ? -16.217 5.526 4.436 1.00 95.38 79 CYS A O 1
ATOM 640 N N . GLN A 1 80 ? -16.724 5.266 2.283 1.00 92.94 80 GLN A N 1
ATOM 641 C CA . GLN A 1 80 ? -17.924 6.094 2.357 1.00 92.94 80 GLN A CA 1
ATOM 642 C C . GLN A 1 80 ? -18.960 5.489 3.314 1.00 92.94 80 GLN A C 1
ATOM 644 O O . GLN A 1 80 ? -19.547 6.216 4.109 1.00 92.94 80 GLN A O 1
ATOM 649 N N . SER A 1 81 ? -19.143 4.167 3.286 1.00 89.12 81 SER A N 1
ATOM 650 C CA . SER A 1 81 ? -20.072 3.481 4.188 1.00 89.12 81 SER A CA 1
ATOM 651 C C . SER A 1 81 ? -19.634 3.548 5.655 1.00 89.12 81 SER A C 1
ATOM 653 O O . SER A 1 81 ? -20.484 3.782 6.511 1.00 89.12 81 SER A O 1
ATOM 655 N N . ASP A 1 82 ? -18.332 3.434 5.950 1.00 89.62 82 ASP A N 1
ATOM 656 C CA . ASP A 1 82 ? -17.786 3.678 7.295 1.00 89.62 82 ASP A CA 1
ATOM 657 C C . ASP A 1 82 ? -18.110 5.095 7.763 1.00 89.62 82 ASP A C 1
ATOM 659 O O . ASP A 1 82 ? -18.605 5.297 8.872 1.00 89.62 82 ASP A O 1
ATOM 663 N N . TYR A 1 83 ? -17.870 6.083 6.898 1.00 91.06 83 TYR A N 1
ATOM 664 C CA . TYR A 1 83 ? -18.140 7.474 7.226 1.00 91.06 83 TYR A CA 1
ATOM 665 C C . TYR A 1 83 ? -19.623 7.723 7.512 1.00 91.06 83 TYR A C 1
ATOM 667 O O . TYR A 1 83 ? -19.958 8.392 8.486 1.00 91.06 83 TYR A O 1
ATOM 675 N N . GLU A 1 84 ? -20.515 7.192 6.678 1.00 88.31 84 GLU A N 1
ATOM 676 C CA . GLU A 1 84 ? -21.962 7.344 6.850 1.00 88.31 84 GLU A CA 1
ATOM 677 C C . GLU A 1 84 ? -22.465 6.696 8.150 1.00 88.31 84 GLU A C 1
ATOM 679 O O . GLU A 1 84 ? -23.394 7.219 8.767 1.00 88.31 84 GLU A O 1
ATOM 684 N N . ALA A 1 85 ? -21.852 5.591 8.584 1.00 87.50 85 ALA A N 1
ATOM 685 C CA . ALA A 1 85 ? -22.228 4.8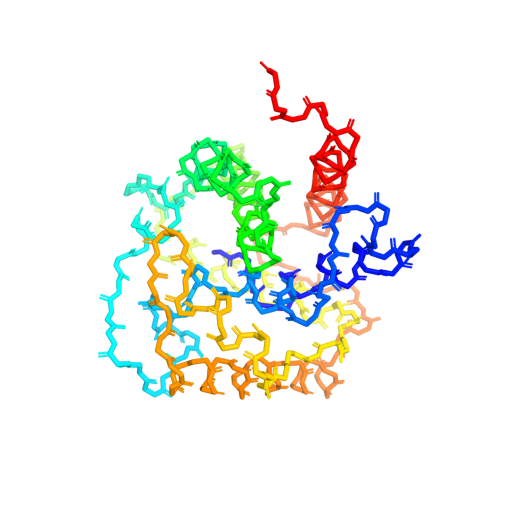82 9.806 1.00 87.50 85 ALA A CA 1
ATOM 686 C C . ALA A 1 85 ? -21.647 5.520 11.082 1.00 87.50 85 ALA A C 1
ATOM 688 O O . ALA A 1 85 ? -22.367 5.704 12.062 1.00 87.50 85 ALA A O 1
ATOM 689 N N . GLU A 1 86 ? -20.360 5.874 11.068 1.00 88.62 86 GLU A N 1
ATOM 690 C CA . GLU A 1 86 ? -19.589 6.220 12.274 1.00 88.62 86 GLU A CA 1
ATOM 691 C C . GLU A 1 86 ? -19.116 7.686 12.295 1.00 88.62 86 GLU A C 1
ATOM 693 O O . GLU A 1 86 ? -18.432 8.127 13.221 1.00 88.62 86 GLU A O 1
ATOM 698 N N . GLY A 1 87 ? -19.434 8.466 11.258 1.00 90.88 87 GLY A N 1
ATOM 699 C CA . GLY A 1 87 ? -18.941 9.836 11.076 1.00 90.8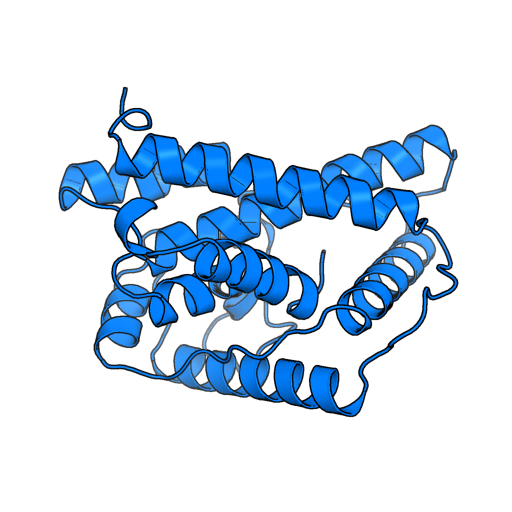8 87 GLY A CA 1
ATOM 700 C C . GLY A 1 87 ? -17.450 9.918 10.737 1.00 90.88 87 GLY A C 1
ATOM 701 O O . GLY A 1 87 ? -16.881 11.013 10.721 1.00 90.88 87 GLY A O 1
ATOM 702 N N . ARG A 1 88 ? -16.795 8.773 10.495 1.00 93.88 88 ARG A N 1
ATOM 703 C CA . ARG A 1 88 ? -15.403 8.680 10.048 1.00 93.88 88 ARG A CA 1
ATOM 704 C C . ARG A 1 88 ? -15.092 7.359 9.354 1.00 93.88 88 ARG A C 1
ATOM 706 O O . ARG A 1 88 ? -15.698 6.339 9.642 1.00 93.88 88 ARG A O 1
ATOM 713 N N . VAL A 1 89 ? -14.055 7.380 8.526 1.00 96.75 89 VAL A N 1
ATOM 714 C CA . VAL A 1 89 ? -13.405 6.178 7.993 1.00 96.75 89 VAL A CA 1
ATOM 715 C C . VAL A 1 89 ? -12.411 5.640 9.023 1.00 96.75 89 VAL A C 1
ATOM 717 O O . VAL A 1 89 ? -11.674 6.422 9.632 1.00 96.75 89 VAL A O 1
ATOM 720 N N . SER A 1 90 ? -12.373 4.320 9.222 1.00 97.44 90 SER A N 1
ATOM 721 C CA . SER A 1 90 ? -11.342 3.680 10.051 1.00 97.44 90 SER A CA 1
ATOM 722 C C . SER A 1 90 ? -9.944 3.852 9.439 1.00 97.44 90 SER A C 1
ATOM 724 O O . SER A 1 90 ? -9.785 3.891 8.219 1.00 97.44 90 SER A O 1
ATOM 726 N N . ASP A 1 91 ? -8.904 3.938 10.269 1.00 98.56 91 ASP A N 1
ATOM 727 C CA . ASP A 1 91 ? -7.533 4.131 9.783 1.00 98.56 91 ASP A CA 1
ATOM 728 C C . ASP A 1 91 ? -7.023 2.888 9.029 1.00 98.56 91 ASP A C 1
ATOM 730 O O . ASP A 1 91 ? -6.315 3.034 8.035 1.00 98.56 91 ASP A O 1
ATOM 734 N N . VAL A 1 92 ? -7.473 1.677 9.397 1.00 98.75 92 VAL A N 1
ATOM 735 C CA . VAL A 1 92 ? -7.242 0.456 8.594 1.00 98.75 92 VAL A CA 1
ATOM 736 C C . VAL A 1 92 ? -7.837 0.590 7.188 1.00 98.75 92 VAL A C 1
ATOM 738 O O . VAL A 1 92 ? -7.176 0.248 6.208 1.00 98.75 92 VAL A O 1
ATOM 741 N N . CYS A 1 93 ? -9.059 1.117 7.060 1.00 98.25 93 CYS A N 1
ATOM 742 C CA . CYS A 1 93 ? -9.697 1.302 5.757 1.00 98.25 93 CYS A CA 1
ATOM 743 C C . CYS A 1 93 ? -9.008 2.398 4.926 1.00 98.25 93 CYS A C 1
ATOM 745 O O . CYS A 1 93 ? -8.789 2.204 3.730 1.00 98.25 93 CYS A O 1
ATOM 747 N N . LEU A 1 94 ? -8.571 3.500 5.550 1.00 98.44 94 LEU A N 1
ATOM 748 C CA . LEU A 1 94 ? -7.748 4.523 4.885 1.00 98.44 94 LEU A CA 1
ATOM 749 C C . LEU A 1 94 ? -6.407 3.956 4.397 1.00 98.44 94 LEU A C 1
ATOM 751 O O . LEU A 1 94 ? -5.965 4.277 3.293 1.00 98.44 94 LEU A O 1
ATOM 755 N N . GLY A 1 95 ? -5.773 3.091 5.191 1.00 98.75 95 GLY A N 1
ATOM 756 C CA . GLY A 1 95 ? -4.557 2.388 4.794 1.00 98.75 95 GLY A CA 1
ATOM 757 C C . GLY A 1 95 ? -4.796 1.477 3.590 1.00 98.75 95 GLY A C 1
ATOM 758 O O . GLY A 1 95 ? -4.079 1.566 2.597 1.00 98.75 95 GLY A O 1
ATOM 759 N N . ALA A 1 96 ? -5.842 0.649 3.630 1.00 98.81 96 ALA A N 1
ATOM 760 C CA . ALA A 1 96 ? -6.194 -0.243 2.523 1.00 98.81 96 ALA A CA 1
ATOM 761 C C . ALA A 1 96 ? -6.516 0.541 1.241 1.00 98.81 96 ALA A C 1
ATOM 763 O O . ALA A 1 96 ? -6.131 0.146 0.145 1.00 98.81 96 ALA A O 1
ATOM 764 N N . PHE A 1 97 ? -7.152 1.702 1.369 1.00 98.69 97 PHE A N 1
ATOM 765 C CA . PHE A 1 97 ? -7.374 2.604 0.247 1.00 98.69 97 PHE A CA 1
ATOM 766 C C . PHE A 1 97 ? -6.059 3.133 -0.362 1.00 98.69 97 PHE A C 1
ATOM 768 O O . PHE A 1 97 ? -5.926 3.152 -1.586 1.00 98.69 97 PHE A O 1
ATOM 775 N N . CYS A 1 98 ? -5.071 3.498 0.465 1.00 98.62 98 CYS A N 1
ATOM 776 C CA . CYS A 1 98 ? -3.727 3.887 0.011 1.00 98.62 98 CYS A CA 1
ATOM 777 C C . CYS A 1 98 ? -3.052 2.764 -0.795 1.00 98.62 98 CYS A C 1
ATOM 779 O O . CYS A 1 98 ? -2.537 3.004 -1.889 1.00 98.62 98 CYS A O 1
ATOM 781 N N . HIS A 1 99 ? -3.143 1.527 -0.300 1.00 98.75 99 HIS A N 1
ATOM 782 C CA . HIS A 1 99 ? -2.627 0.345 -0.986 1.00 98.75 99 HIS A CA 1
ATOM 783 C C . HIS A 1 99 ? -3.223 0.196 -2.388 1.00 98.75 99 HIS A C 1
ATOM 785 O O . HIS A 1 99 ? -2.489 0.045 -3.363 1.00 98.75 99 HIS A O 1
ATOM 791 N N . LEU A 1 100 ? -4.550 0.296 -2.505 1.00 98.62 100 LEU A N 1
ATOM 792 C CA . LEU A 1 100 ? -5.237 0.130 -3.786 1.00 98.62 100 LEU A CA 1
ATOM 793 C C . LEU A 1 100 ? -4.930 1.258 -4.774 1.00 98.62 100 LEU A C 1
ATOM 795 O O . LEU A 1 100 ? -4.874 0.998 -5.975 1.00 98.62 100 LEU A O 1
ATOM 799 N N . ILE A 1 101 ? -4.704 2.491 -4.301 1.00 98.69 101 ILE A N 1
ATOM 800 C CA . ILE A 1 101 ? -4.197 3.569 -5.161 1.00 98.69 101 ILE A CA 1
ATOM 801 C C . ILE A 1 101 ? -2.825 3.185 -5.717 1.00 98.69 101 ILE A C 1
ATOM 803 O O . ILE A 1 101 ? -2.633 3.250 -6.932 1.00 98.69 101 ILE A O 1
ATOM 807 N N . ALA A 1 102 ? -1.892 2.787 -4.847 1.00 98.69 102 ALA A N 1
ATOM 808 C CA . ALA A 1 102 ? -0.538 2.429 -5.255 1.00 98.69 102 ALA A CA 1
ATOM 809 C C . ALA A 1 102 ? -0.566 1.305 -6.295 1.00 98.69 102 ALA A C 1
ATOM 811 O O . ALA A 1 102 ? -0.036 1.461 -7.395 1.00 98.69 102 ALA A O 1
ATOM 812 N N . ASP A 1 103 ? -1.265 0.215 -5.994 1.00 98.12 103 ASP A N 1
ATOM 813 C CA . ASP A 1 103 ? -1.400 -0.907 -6.911 1.00 98.12 103 ASP A CA 1
ATOM 814 C C . ASP A 1 103 ? -2.020 -0.511 -8.250 1.00 98.12 103 ASP A C 1
ATOM 816 O O . ASP A 1 103 ? -1.502 -0.899 -9.297 1.00 98.12 103 ASP A O 1
ATOM 820 N N . CYS A 1 104 ? -3.114 0.257 -8.231 1.00 98.06 104 CYS A N 1
ATOM 821 C CA . CYS A 1 104 ? -3.811 0.676 -9.442 1.00 98.06 104 CYS A CA 1
ATOM 822 C C . CYS A 1 104 ? -2.884 1.486 -10.346 1.00 98.06 104 CYS A C 1
ATOM 824 O O . CYS A 1 104 ? -2.766 1.183 -11.531 1.00 98.06 104 CYS A O 1
ATOM 826 N N . VAL A 1 105 ? -2.213 2.493 -9.789 1.00 98.56 105 VAL A N 1
ATOM 827 C CA . VAL A 1 105 ? -1.359 3.414 -10.546 1.00 98.56 105 VAL A CA 1
ATOM 828 C C . VAL A 1 105 ? -0.118 2.687 -11.072 1.00 98.56 105 VAL A C 1
ATOM 830 O O . VAL A 1 105 ? 0.180 2.764 -12.263 1.00 98.56 105 VAL A O 1
ATOM 833 N N . TYR A 1 106 ? 0.570 1.897 -10.240 1.00 98.56 106 TYR A N 1
ATOM 834 C CA . TYR A 1 106 ? 1.724 1.113 -10.695 1.00 98.56 106 TYR A CA 1
ATOM 835 C C . TYR A 1 106 ? 1.360 0.097 -11.775 1.00 98.56 106 TYR A C 1
ATOM 837 O O . TYR A 1 106 ? 2.123 -0.099 -12.728 1.00 98.56 106 TYR A O 1
ATOM 845 N N . ASN A 1 107 ? 0.214 -0.567 -11.647 1.00 97.06 107 ASN A N 1
ATOM 846 C CA . ASN A 1 107 ? -0.223 -1.545 -12.632 1.00 97.06 107 ASN A CA 1
ATOM 847 C C . ASN A 1 107 ? -0.686 -0.896 -13.934 1.00 97.06 107 ASN A C 1
ATOM 849 O O . ASN A 1 107 ? -0.348 -1.421 -14.995 1.00 97.06 107 ASN A O 1
ATOM 853 N N . ASP A 1 108 ? -1.388 0.236 -13.877 1.00 97.44 108 ASP A N 1
ATOM 854 C CA . ASP A 1 108 ? -1.795 0.991 -15.065 1.00 97.44 108 ASP A CA 1
ATOM 855 C C . ASP A 1 108 ? -0.575 1.467 -15.858 1.00 97.44 108 ASP A C 1
ATOM 857 O O . ASP A 1 108 ? -0.425 1.134 -17.038 1.00 97.44 108 ASP A O 1
ATOM 861 N N . HIS A 1 109 ? 0.389 2.100 -15.182 1.00 98.12 109 HIS A N 1
ATOM 862 C CA . HIS A 1 109 ? 1.640 2.520 -15.815 1.00 98.12 109 HIS A CA 1
ATOM 863 C C . HIS A 1 109 ? 2.446 1.341 -16.350 1.00 98.12 109 HIS A C 1
ATOM 865 O O . HIS A 1 109 ? 3.036 1.432 -17.427 1.00 98.12 109 HIS A O 1
ATOM 871 N N . THR A 1 110 ? 2.462 0.203 -15.648 1.00 97.56 110 THR A N 1
ATOM 872 C CA . THR A 1 110 ? 3.137 -0.998 -16.160 1.00 97.56 110 THR A CA 1
ATOM 873 C C . THR A 1 110 ? 2.449 -1.531 -17.418 1.00 97.56 110 THR A C 1
ATOM 875 O O . THR A 1 110 ? 3.125 -1.887 -18.386 1.00 97.56 110 THR A O 1
ATOM 878 N N . ASN A 1 111 ? 1.116 -1.582 -17.430 1.00 95.81 111 ASN A N 1
ATOM 879 C CA . ASN A 1 111 ? 0.332 -2.004 -18.590 1.00 95.81 111 ASN A CA 1
ATOM 880 C C . ASN A 1 111 ? 0.572 -1.077 -19.786 1.00 95.81 111 ASN A C 1
ATOM 882 O O . ASN A 1 111 ? 0.780 -1.542 -20.912 1.00 95.81 111 ASN A O 1
ATOM 886 N N . GLU A 1 112 ? 0.610 0.233 -19.552 1.00 96.94 112 GLU A N 1
ATOM 887 C CA . GLU A 1 112 ? 0.974 1.210 -20.569 1.00 96.94 112 GLU A CA 1
ATOM 888 C C . GLU A 1 112 ? 2.409 1.011 -21.077 1.00 96.94 112 GLU A C 1
ATOM 890 O O . GLU A 1 112 ? 2.623 0.994 -22.293 1.00 96.94 112 GLU A O 1
ATOM 895 N N . PHE A 1 113 ? 3.379 0.809 -20.185 1.00 97.38 113 PHE A N 1
ATOM 896 C CA . PHE A 1 113 ? 4.770 0.565 -20.559 1.00 97.38 113 PHE A CA 1
ATOM 897 C C . PHE A 1 113 ? 4.902 -0.675 -21.451 1.00 97.38 113 PHE A C 1
ATOM 899 O O . PHE A 1 113 ? 5.491 -0.597 -22.530 1.00 97.38 113 PHE A O 1
ATOM 906 N N . ILE A 1 114 ? 4.294 -1.797 -21.051 1.00 96.38 114 ILE A N 1
ATOM 907 C CA . ILE A 1 114 ? 4.283 -3.056 -21.814 1.00 96.38 114 ILE A CA 1
ATOM 908 C C . ILE A 1 114 ? 3.698 -2.836 -23.211 1.00 96.38 114 ILE A C 1
ATOM 910 O O . ILE A 1 114 ? 4.313 -3.228 -24.206 1.00 96.38 114 ILE A O 1
ATOM 914 N N . ARG A 1 115 ? 2.546 -2.159 -23.296 1.00 96.25 115 ARG A N 1
ATOM 915 C CA . ARG A 1 115 ? 1.866 -1.852 -24.562 1.00 96.25 115 ARG A CA 1
ATOM 916 C C . ARG A 1 115 ? 2.723 -0.975 -25.475 1.00 96.25 115 ARG A C 1
ATOM 918 O O . ARG A 1 115 ? 2.823 -1.265 -26.663 1.00 96.25 115 ARG A O 1
ATOM 925 N N . ARG A 1 116 ? 3.349 0.081 -24.943 1.00 96.75 116 ARG A N 1
ATOM 926 C CA . ARG A 1 116 ? 4.205 1.002 -25.719 1.00 96.75 116 ARG A CA 1
ATOM 927 C C . ARG A 1 116 ? 5.501 0.339 -26.184 1.00 96.75 116 ARG A C 1
ATOM 929 O O . ARG A 1 116 ? 5.952 0.612 -27.292 1.00 96.75 116 ARG A O 1
ATOM 936 N N . ALA A 1 117 ? 6.082 -0.527 -25.359 1.00 95.50 117 ALA A N 1
ATOM 937 C CA . ALA A 1 117 ? 7.318 -1.242 -25.667 1.00 95.50 117 ALA A CA 1
ATOM 938 C C . ALA A 1 117 ? 7.104 -2.503 -26.527 1.00 95.50 117 ALA A C 1
ATOM 940 O O . ALA A 1 117 ? 8.081 -3.126 -26.938 1.00 95.50 117 ALA A O 1
ATOM 941 N N . GLY A 1 118 ? 5.851 -2.897 -26.795 1.00 96.00 118 GLY A N 1
ATOM 942 C CA . GLY A 1 118 ? 5.534 -4.120 -27.538 1.00 96.00 118 GLY A CA 1
ATOM 943 C C . GLY A 1 118 ? 5.996 -5.394 -26.822 1.00 96.00 118 GLY A C 1
ATOM 944 O O . GLY A 1 118 ? 6.373 -6.365 -27.476 1.00 96.00 118 GLY A O 1
ATOM 945 N N . ILE A 1 119 ? 6.020 -5.381 -25.485 1.00 95.12 119 ILE A N 1
ATOM 946 C CA . ILE A 1 119 ? 6.458 -6.520 -24.671 1.00 95.12 119 ILE A CA 1
ATOM 947 C C . ILE A 1 119 ? 5.339 -7.565 -24.634 1.00 95.12 119 ILE A C 1
ATOM 949 O O . ILE A 1 119 ? 4.189 -7.255 -24.334 1.00 95.12 119 ILE A O 1
ATOM 953 N N . GLU A 1 120 ? 5.679 -8.823 -24.904 1.00 93.44 120 GLU A N 1
ATOM 954 C CA . GLU A 1 120 ? 4.730 -9.933 -24.807 1.00 93.44 120 GLU A CA 1
ATOM 955 C C . GLU A 1 120 ? 4.323 -10.179 -23.344 1.00 93.44 120 GLU A C 1
ATOM 957 O O . GLU A 1 120 ? 5.164 -10.254 -22.444 1.00 93.44 120 GLU A O 1
ATOM 962 N N . THR A 1 121 ? 3.025 -10.316 -23.083 1.00 91.94 121 THR A N 1
ATOM 963 C CA . THR A 1 121 ? 2.509 -10.674 -21.755 1.00 91.94 121 THR A CA 1
ATOM 964 C C . THR A 1 121 ? 2.751 -12.151 -21.464 1.00 91.94 121 THR A C 1
ATOM 966 O O . THR A 1 121 ? 2.544 -12.998 -22.328 1.00 91.94 121 THR A O 1
ATOM 969 N N . GLY A 1 122 ? 3.131 -12.486 -20.233 1.00 91.81 122 GLY A N 1
ATOM 970 C CA . GLY A 1 122 ? 3.339 -13.871 -19.821 1.00 91.81 122 GLY A CA 1
ATOM 971 C C . GLY A 1 122 ? 4.280 -13.995 -18.630 1.00 91.81 122 GLY A C 1
ATOM 972 O O . GLY A 1 122 ? 4.748 -13.005 -18.069 1.00 91.81 122 GLY A O 1
ATOM 973 N N . GLU A 1 123 ? 4.589 -15.232 -18.255 1.00 93.19 123 GLU A N 1
ATOM 974 C CA . GLU A 1 123 ? 5.327 -15.529 -17.024 1.00 93.19 123 GLU A CA 1
ATOM 975 C C . GLU A 1 123 ? 6.702 -14.853 -16.959 1.00 93.19 123 GLU A C 1
ATOM 977 O O . GLU A 1 123 ? 7.077 -14.293 -15.931 1.00 93.19 123 GLU A O 1
ATOM 982 N N . ARG A 1 124 ? 7.428 -14.810 -18.082 1.00 94.06 124 ARG A N 1
ATOM 983 C CA . ARG A 1 124 ? 8.714 -14.107 -18.156 1.00 94.06 124 ARG A CA 1
ATOM 984 C C . ARG A 1 124 ? 8.554 -12.625 -17.821 1.00 94.06 124 ARG A C 1
ATOM 986 O O . ARG A 1 124 ? 9.291 -12.108 -16.994 1.00 94.06 124 ARG A O 1
ATOM 993 N N . THR A 1 125 ? 7.578 -11.953 -18.420 1.00 94.38 125 THR A N 1
ATOM 994 C CA . THR A 1 125 ? 7.288 -10.535 -18.159 1.00 94.38 125 THR A CA 1
ATOM 995 C C . THR A 1 125 ? 6.867 -10.313 -16.710 1.00 94.38 125 THR A C 1
ATOM 997 O O . THR A 1 125 ? 7.327 -9.364 -16.079 1.00 94.38 125 THR A O 1
ATOM 1000 N N . ARG A 1 126 ? 6.079 -11.231 -16.133 1.00 93.88 126 ARG A N 1
ATOM 1001 C CA . ARG A 1 126 ? 5.705 -11.195 -14.713 1.00 93.88 126 ARG A CA 1
ATOM 1002 C C . ARG A 1 126 ? 6.930 -11.265 -13.798 1.00 93.88 126 ARG A C 1
ATOM 1004 O O . ARG A 1 126 ? 7.018 -10.471 -12.868 1.00 93.88 126 ARG A O 1
ATOM 1011 N N . ILE A 1 127 ? 7.867 -12.178 -14.061 1.00 94.75 127 ILE A N 1
ATOM 1012 C CA . ILE A 1 127 ? 9.088 -12.348 -13.256 1.00 94.75 127 ILE A CA 1
ATOM 1013 C C . ILE A 1 127 ? 9.956 -11.090 -13.308 1.00 94.75 127 ILE A C 1
ATOM 1015 O O . ILE A 1 127 ? 10.345 -10.588 -12.258 1.00 94.75 127 ILE A O 1
ATOM 1019 N N . ARG A 1 128 ? 10.206 -10.548 -14.507 1.00 96.69 128 ARG A N 1
ATOM 1020 C CA . ARG A 1 128 ? 11.011 -9.325 -14.692 1.00 96.69 128 ARG A CA 1
ATOM 1021 C C . ARG A 1 128 ? 10.387 -8.142 -13.956 1.00 96.69 128 ARG A C 1
ATOM 1023 O O . ARG A 1 128 ? 11.055 -7.485 -13.170 1.00 96.69 128 ARG A O 1
ATOM 1030 N N . LYS A 1 129 ? 9.070 -7.958 -14.120 1.00 95.62 129 LYS A N 1
ATOM 1031 C CA . LYS A 1 129 ? 8.282 -6.952 -13.398 1.00 95.62 129 LYS A CA 1
ATOM 1032 C C . LYS A 1 129 ? 8.448 -7.069 -11.883 1.00 95.62 129 LYS A C 1
ATOM 1034 O O . LYS A 1 129 ? 8.735 -6.077 -11.224 1.00 95.62 129 LYS A O 1
ATOM 1039 N N . GLN A 1 130 ? 8.242 -8.263 -11.322 1.00 95.56 130 GLN A N 1
ATOM 1040 C CA . GLN A 1 130 ? 8.346 -8.453 -9.873 1.00 95.56 130 GLN A CA 1
ATOM 1041 C C . GLN A 1 130 ? 9.781 -8.265 -9.370 1.00 95.56 130 GLN A C 1
ATOM 1043 O O . GLN A 1 130 ? 9.956 -7.726 -8.283 1.00 95.56 130 GLN A O 1
ATOM 1048 N N . GLY A 1 131 ? 10.785 -8.656 -10.160 1.00 97.31 131 GLY A N 1
ATOM 1049 C CA . GLY A 1 131 ? 12.190 -8.384 -9.862 1.00 97.31 131 GLY A CA 1
ATOM 1050 C C . GLY A 1 131 ? 12.489 -6.888 -9.793 1.00 97.31 131 GLY A C 1
ATOM 1051 O O . GLY A 1 131 ? 13.109 -6.442 -8.834 1.00 97.31 131 GLY A O 1
ATOM 1052 N N . ASP A 1 132 ? 11.984 -6.103 -10.747 1.00 98.38 132 ASP A N 1
ATOM 1053 C CA . ASP A 1 132 ? 12.188 -4.652 -10.754 1.00 98.38 132 ASP A CA 1
ATOM 1054 C C . ASP A 1 132 ? 11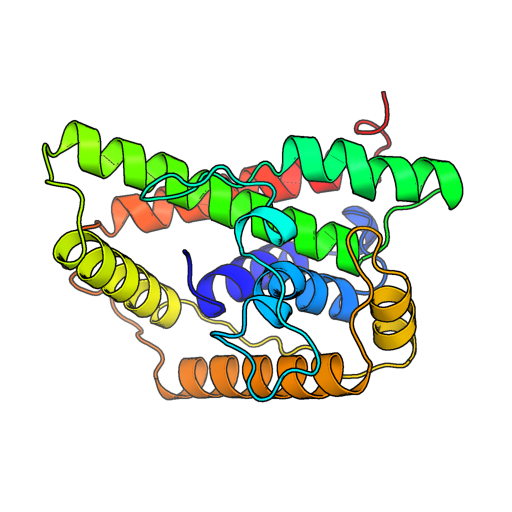.488 -3.956 -9.579 1.00 98.38 132 ASP A C 1
ATOM 1056 O O . ASP A 1 132 ? 12.074 -3.069 -8.964 1.00 98.38 132 ASP A O 1
ATOM 1060 N N . PHE A 1 133 ? 10.267 -4.373 -9.221 1.00 98.19 133 PHE A N 1
ATOM 1061 C CA . PHE A 1 133 ? 9.566 -3.853 -8.037 1.00 98.19 133 PHE A CA 1
ATOM 1062 C C . PHE A 1 133 ? 10.272 -4.205 -6.722 1.00 98.19 133 PHE A C 1
ATOM 1064 O O . PHE A 1 133 ? 10.338 -3.372 -5.820 1.00 98.19 133 PHE A O 1
ATOM 1071 N N . ASP A 1 134 ? 10.791 -5.427 -6.586 1.00 97.19 134 ASP A N 1
ATOM 1072 C CA . ASP A 1 134 ? 11.590 -5.819 -5.419 1.00 97.19 134 ASP A CA 1
ATOM 1073 C C . ASP A 1 134 ? 12.876 -4.986 -5.331 1.00 97.19 134 ASP A C 1
ATOM 1075 O O . ASP A 1 134 ? 13.214 -4.460 -4.271 1.00 97.19 134 ASP A O 1
ATOM 1079 N N . LEU A 1 135 ? 13.554 -4.800 -6.466 1.00 97.75 135 LEU A N 1
ATOM 1080 C CA . LEU A 1 135 ? 14.791 -4.037 -6.551 1.00 97.75 135 LEU A CA 1
ATOM 1081 C C . LEU A 1 135 ? 14.581 -2.553 -6.235 1.00 97.75 135 LEU A C 1
ATOM 1083 O O . LEU A 1 135 ? 15.341 -2.004 -5.445 1.00 97.75 135 LEU A O 1
ATOM 1087 N N . PHE A 1 136 ? 13.534 -1.929 -6.784 1.00 98.50 136 PHE A N 1
ATOM 1088 C CA . PHE A 1 136 ? 13.155 -0.555 -6.441 1.00 98.50 136 PHE A CA 1
ATOM 1089 C C . PHE A 1 136 ? 12.750 -0.440 -4.969 1.00 98.50 136 PHE A C 1
ATOM 1091 O O . PHE A 1 136 ? 13.195 0.462 -4.272 1.00 98.50 136 PHE A O 1
ATOM 1098 N N . GLY A 1 137 ? 11.971 -1.393 -4.450 1.00 98.06 137 GLY A N 1
ATOM 1099 C CA . GLY A 1 137 ? 11.604 -1.419 -3.035 1.00 98.06 137 GLY A CA 1
ATOM 1100 C C . GLY A 1 137 ? 12.816 -1.400 -2.098 1.00 98.06 137 GLY A C 1
ATOM 1101 O O . GLY A 1 137 ? 12.756 -0.763 -1.051 1.00 98.06 137 GLY A O 1
ATOM 1102 N N . LYS A 1 138 ? 13.928 -2.038 -2.487 1.00 98.12 138 LYS A N 1
ATOM 1103 C CA . LYS A 1 138 ? 15.195 -2.057 -1.732 1.00 98.12 138 LYS A CA 1
ATOM 1104 C C . LYS A 1 138 ? 15.967 -0.739 -1.733 1.00 98.12 138 LYS A C 1
ATOM 1106 O O . LYS A 1 138 ? 16.868 -0.570 -0.912 1.00 98.12 138 LYS A O 1
ATOM 1111 N N . THR A 1 139 ? 15.641 0.194 -2.629 1.00 98.19 139 THR A N 1
ATOM 1112 C CA . THR A 1 139 ? 16.251 1.534 -2.647 1.00 98.19 139 THR A CA 1
ATOM 1113 C C . THR A 1 139 ? 15.540 2.515 -1.718 1.00 98.19 139 THR A C 1
ATOM 1115 O O . THR A 1 139 ? 15.995 3.644 -1.562 1.00 98.19 139 THR A O 1
ATOM 1118 N N . LEU A 1 140 ? 14.394 2.137 -1.146 1.00 98.06 140 LEU A N 1
ATOM 1119 C CA . LEU A 1 140 ? 13.585 3.016 -0.306 1.00 98.06 140 LEU A CA 1
ATOM 1120 C C . LEU A 1 140 ? 14.068 2.937 1.145 1.00 98.06 140 LEU A C 1
ATOM 1122 O O . LEU A 1 140 ? 14.287 1.848 1.679 1.00 98.06 140 LEU A O 1
ATOM 1126 N N . ASP A 1 141 ? 14.244 4.094 1.777 1.00 96.38 141 ASP A N 1
ATOM 1127 C CA . ASP A 1 141 ? 14.643 4.211 3.182 1.00 96.38 141 ASP A CA 1
ATOM 1128 C C . ASP A 1 141 ? 13.401 4.128 4.079 1.00 96.38 141 ASP A C 1
ATOM 1130 O O . ASP A 1 141 ? 12.820 5.141 4.461 1.00 96.38 141 ASP A O 1
ATOM 1134 N N . ILE A 1 142 ? 12.933 2.897 4.310 1.00 98.38 142 ILE A N 1
ATOM 1135 C CA . ILE A 1 142 ? 11.782 2.601 5.172 1.00 98.38 142 ILE A CA 1
ATOM 1136 C C . ILE A 1 142 ? 12.237 2.166 6.563 1.00 98.38 142 ILE A C 1
ATOM 1138 O O . ILE A 1 142 ? 13.234 1.460 6.728 1.00 98.38 142 ILE A O 1
ATOM 1142 N N . SER A 1 143 ? 11.463 2.551 7.567 1.00 98.25 143 SER A N 1
ATOM 1143 C CA . SER A 1 143 ? 11.782 2.376 8.982 1.00 98.25 143 SER A CA 1
ATOM 1144 C C . SER A 1 143 ? 10.581 2.008 9.856 1.00 98.25 143 SER A C 1
ATOM 1146 O O . SER A 1 143 ? 10.758 1.425 10.933 1.00 98.25 143 SER A O 1
ATOM 1148 N N . LEU A 1 144 ? 9.357 2.326 9.430 1.00 98.44 144 LEU A N 1
ATOM 1149 C CA . LEU A 1 144 ? 8.156 2.115 10.223 1.00 98.44 144 LEU A CA 1
ATOM 1150 C C . LEU A 1 144 ? 7.717 0.656 10.181 1.00 98.44 144 LEU A C 1
ATOM 1152 O O . LEU A 1 144 ? 7.627 0.022 9.134 1.00 98.44 144 LEU A O 1
ATOM 1156 N N . LYS A 1 145 ? 7.366 0.141 11.358 1.00 98.62 145 LYS A N 1
ATOM 1157 C CA . LYS A 1 145 ? 6.842 -1.211 11.542 1.00 98.62 145 LYS A CA 1
ATOM 1158 C C . LYS A 1 145 ? 5.502 -1.120 12.257 1.00 98.62 145 LYS A C 1
ATOM 1160 O O . LYS A 1 145 ? 5.435 -0.446 13.289 1.00 98.62 145 LYS A O 1
ATOM 1165 N N . PRO A 1 146 ? 4.447 -1.784 11.757 1.00 98.25 146 PRO A N 1
ATOM 1166 C CA . PRO A 1 146 ? 3.209 -1.865 12.508 1.00 98.25 146 PRO A CA 1
ATOM 1167 C C . PRO A 1 146 ? 3.440 -2.679 13.789 1.00 98.25 146 PRO A C 1
ATOM 1169 O O . PRO A 1 146 ? 4.318 -3.537 13.854 1.00 98.25 146 PRO A O 1
ATOM 1172 N N . ALA A 1 147 ? 2.634 -2.425 14.809 1.00 98.56 147 ALA A N 1
ATOM 1173 C CA . ALA A 1 147 ? 2.645 -3.118 16.086 1.00 98.56 147 ALA A CA 1
ATOM 1174 C C . ALA A 1 147 ? 1.235 -3.599 16.433 1.00 98.56 147 ALA A C 1
ATOM 1176 O O . ALA A 1 147 ? 0.239 -2.942 16.127 1.00 98.56 147 ALA A O 1
ATOM 1177 N N . VAL A 1 148 ? 1.137 -4.742 17.114 1.00 98.62 148 VAL A N 1
ATOM 1178 C CA . VAL A 1 148 ? -0.154 -5.252 17.591 1.00 98.62 148 VAL A CA 1
ATOM 1179 C C . VAL A 1 148 ? -0.616 -4.419 18.789 1.00 98.62 148 VAL A C 1
ATOM 1181 O O . VAL A 1 148 ? -0.090 -4.568 19.891 1.00 98.62 148 VAL A O 1
ATOM 1184 N N . THR A 1 149 ? -1.616 -3.563 18.579 1.00 98.75 149 THR A N 1
ATOM 1185 C CA . THR A 1 149 ? -2.285 -2.772 19.626 1.00 98.75 149 THR A CA 1
ATOM 1186 C C . THR A 1 149 ? -3.753 -3.172 19.756 1.00 98.75 149 THR A C 1
ATOM 1188 O O . THR A 1 149 ? -4.323 -3.786 18.853 1.00 98.75 149 THR A O 1
ATOM 1191 N N . SER A 1 150 ? -4.389 -2.841 20.882 1.00 98.44 150 SER A N 1
ATOM 1192 C CA . SER A 1 150 ? -5.822 -3.103 21.075 1.00 98.44 150 SER A CA 1
ATOM 1193 C C . SER A 1 150 ? -6.665 -2.359 20.039 1.00 98.44 150 SER A C 1
ATOM 1195 O O . SER A 1 150 ? -7.607 -2.924 19.490 1.00 98.44 150 SER A O 1
ATOM 1197 N N . GLU A 1 151 ? -6.284 -1.122 19.735 1.00 98.31 151 GLU A N 1
ATOM 1198 C CA . GLU A 1 151 ? -6.917 -0.251 18.748 1.00 98.31 151 GLU A CA 1
ATOM 1199 C C . GLU A 1 151 ? -6.824 -0.859 17.344 1.00 98.31 151 GLU A C 1
ATOM 1201 O O . GLU A 1 151 ? -7.841 -0.970 16.659 1.00 98.31 151 GLU A O 1
ATOM 1206 N N . LEU A 1 152 ? -5.640 -1.351 16.954 1.00 98.75 152 LEU A N 1
ATOM 1207 C CA . LEU A 1 152 ? -5.451 -2.052 15.685 1.00 98.75 152 LEU A CA 1
ATOM 1208 C C . LEU A 1 152 ? -6.328 -3.304 15.607 1.00 98.75 152 LEU A C 1
ATOM 1210 O O . LEU A 1 152 ? -6.991 -3.532 14.600 1.00 98.75 152 LEU A O 1
ATOM 1214 N N . LEU A 1 153 ? -6.354 -4.119 16.665 1.00 98.75 153 LEU A N 1
ATOM 1215 C CA . LEU A 1 153 ? -7.144 -5.352 16.685 1.00 98.75 153 LEU A CA 1
ATOM 1216 C C . LEU A 1 153 ? -8.643 -5.084 16.534 1.00 98.75 153 LEU A C 1
ATOM 1218 O O . LEU A 1 153 ? -9.315 -5.828 15.820 1.00 98.75 153 LEU A O 1
ATOM 1222 N N . VAL A 1 154 ? -9.157 -4.024 17.164 1.00 98.38 154 VAL A N 1
ATOM 1223 C CA . VAL A 1 154 ? -10.554 -3.605 16.996 1.00 98.38 154 VAL A CA 1
ATOM 1224 C C . VAL A 1 154 ? -10.811 -3.231 15.540 1.00 98.38 154 VAL A C 1
ATOM 1226 O O . VAL A 1 154 ? -11.681 -3.843 14.923 1.00 98.38 154 VAL A O 1
ATOM 1229 N N . GLN A 1 155 ? -10.015 -2.323 14.967 1.00 98.38 155 GLN A N 1
ATOM 1230 C CA . GLN A 1 155 ? -10.203 -1.878 13.581 1.00 98.38 155 GLN A CA 1
ATOM 1231 C C . GLN A 1 155 ? -10.085 -3.025 12.568 1.00 98.38 155 GLN A C 1
ATOM 1233 O O . GLN A 1 155 ? -10.867 -3.095 11.627 1.00 98.38 155 GLN A O 1
ATOM 1238 N N . CYS A 1 156 ? -9.157 -3.959 12.777 1.00 98.69 156 CYS A N 1
ATOM 1239 C CA . CYS A 1 156 ? -9.014 -5.162 11.958 1.00 98.69 156 CYS A CA 1
ATOM 1240 C C . CYS A 1 156 ? -10.226 -6.096 12.061 1.00 98.69 156 CYS A C 1
ATOM 1242 O O . CYS A 1 156 ? -10.662 -6.662 11.058 1.00 98.69 156 CYS A O 1
ATOM 1244 N N . SER A 1 157 ? -10.788 -6.268 13.261 1.00 98.12 157 SER A N 1
ATOM 1245 C CA . SER A 1 157 ? -11.971 -7.115 13.462 1.00 98.12 157 SER A CA 1
ATOM 1246 C C . SER A 1 157 ? -13.232 -6.535 12.818 1.00 98.12 157 SER A C 1
ATOM 1248 O O . SER A 1 157 ? -14.105 -7.294 12.399 1.00 98.12 157 SER A O 1
ATOM 1250 N N . THR A 1 158 ? -13.298 -5.207 12.695 1.00 96.44 158 THR A N 1
ATOM 1251 C CA . THR A 1 158 ? -14.399 -4.463 12.073 1.00 96.44 158 THR A CA 1
ATOM 1252 C C . THR A 1 158 ? -14.038 -3.923 10.690 1.00 96.44 158 THR A C 1
ATOM 1254 O O . THR A 1 158 ? -14.714 -3.021 10.206 1.00 96.44 158 THR A O 1
ATOM 1257 N N . PHE A 1 159 ? -12.977 -4.430 10.052 1.00 97.81 159 PHE A N 1
ATOM 1258 C CA . PHE A 1 159 ? -12.589 -3.962 8.727 1.00 97.81 159 PHE A CA 1
ATOM 1259 C C . PHE A 1 159 ? -13.689 -4.294 7.708 1.00 97.81 159 PHE A C 1
ATOM 1261 O O . PHE A 1 159 ? -14.132 -5.435 7.571 1.00 97.81 159 PHE A O 1
ATOM 1268 N N . SER A 1 160 ? -14.155 -3.267 7.006 1.00 93.69 160 SER A N 1
ATOM 1269 C CA . SER A 1 160 ? -15.475 -3.252 6.363 1.00 93.69 160 SER A CA 1
ATOM 1270 C C . SER A 1 160 ? -15.579 -4.138 5.129 1.00 93.69 160 SER A C 1
ATOM 1272 O O . SER A 1 160 ? -16.667 -4.586 4.775 1.00 93.69 160 SER A O 1
ATOM 1274 N N . GLN A 1 161 ? -14.450 -4.429 4.480 1.00 97.38 161 GLN A N 1
ATOM 1275 C CA . GLN A 1 161 ? -14.405 -5.387 3.377 1.00 97.38 161 GLN A CA 1
ATOM 1276 C C . GLN A 1 161 ? -14.415 -6.836 3.887 1.00 97.38 161 GLN A C 1
ATOM 1278 O O . GLN A 1 161 ? -15.064 -7.698 3.292 1.00 97.38 161 GLN A O 1
ATOM 1283 N N . TYR A 1 162 ? -13.683 -7.113 4.969 1.00 97.75 162 TYR A N 1
ATOM 1284 C CA . TYR A 1 162 ? -13.610 -8.407 5.652 1.00 97.75 162 TYR A CA 1
ATOM 1285 C C . TYR A 1 162 ? -12.922 -8.262 7.013 1.00 97.75 162 TYR A C 1
ATOM 1287 O O . TYR A 1 162 ? -11.985 -7.487 7.155 1.00 97.75 162 TYR A O 1
ATOM 1295 N N . SER A 1 163 ? -13.290 -9.085 7.997 1.00 97.81 163 SER A N 1
ATOM 1296 C CA . SER A 1 163 ? -12.561 -9.137 9.270 1.00 97.81 163 SER A CA 1
ATOM 1297 C C . SER A 1 163 ? -11.173 -9.766 9.107 1.00 97.81 163 SER A C 1
ATOM 1299 O O . SER A 1 163 ? -11.011 -10.747 8.370 1.00 97.81 163 SER A O 1
ATOM 1301 N N . ILE A 1 164 ? -10.186 -9.263 9.851 1.00 98.50 164 ILE A N 1
ATOM 1302 C CA . ILE A 1 164 ? -8.854 -9.870 9.979 1.00 98.50 164 ILE A CA 1
ATOM 1303 C C . ILE A 1 164 ? -8.707 -10.456 11.381 1.00 98.50 164 ILE A C 1
ATOM 1305 O O . ILE A 1 164 ? -8.819 -9.752 12.385 1.00 98.50 164 ILE A O 1
ATOM 1309 N N . GLU A 1 165 ? -8.467 -11.764 11.442 1.00 98.12 165 GLU A N 1
ATOM 1310 C CA . GLU A 1 165 ? -8.341 -12.495 12.698 1.00 98.12 165 GLU A CA 1
ATOM 1311 C C . GLU A 1 165 ? -7.108 -12.028 13.475 1.00 98.12 165 GLU A C 1
ATOM 1313 O O . GLU A 1 165 ? -6.035 -11.820 12.907 1.00 98.12 165 GLU A O 1
ATOM 1318 N N . LYS A 1 166 ? -7.234 -11.930 14.803 1.00 97.94 166 LYS A N 1
ATOM 1319 C CA . LYS A 1 166 ? -6.162 -11.459 15.698 1.00 97.94 166 LYS A CA 1
ATOM 1320 C C . LYS A 1 166 ? -4.827 -12.176 15.472 1.00 97.94 166 LYS A C 1
ATOM 1322 O O . LYS A 1 166 ? -3.776 -11.541 15.523 1.00 97.94 166 LYS A O 1
ATOM 1327 N N . GLU A 1 167 ? -4.861 -13.488 15.250 1.00 97.50 167 GLU A N 1
ATOM 1328 C CA . GLU A 1 167 ? -3.649 -14.264 14.975 1.00 97.50 167 GLU A CA 1
ATOM 1329 C C . GLU A 1 167 ? -2.978 -13.836 13.667 1.00 97.50 167 GLU A C 1
ATOM 1331 O O . GLU A 1 167 ? -1.757 -13.705 13.621 1.00 97.50 167 GLU A O 1
ATOM 1336 N N . ASP A 1 168 ? -3.761 -13.572 12.622 1.00 98.50 168 ASP A N 1
ATOM 1337 C CA . ASP A 1 168 ? -3.233 -13.159 11.324 1.00 98.50 168 ASP A CA 1
ATOM 1338 C C . ASP A 1 168 ? -2.749 -11.707 11.344 1.00 98.50 168 ASP A C 1
ATOM 1340 O O . ASP A 1 168 ? -1.759 -11.406 10.683 1.00 98.50 168 ASP A O 1
ATOM 1344 N N . VAL A 1 169 ? -3.353 -10.831 12.163 1.00 98.69 169 VAL A N 1
ATOM 1345 C CA . VAL A 1 169 ? -2.790 -9.498 12.452 1.00 98.69 169 VAL A CA 1
ATOM 1346 C C . VAL A 1 169 ? -1.386 -9.638 13.040 1.00 98.69 169 VAL A C 1
ATOM 1348 O O . VAL A 1 169 ? -0.459 -8.984 12.567 1.00 98.69 169 VAL A O 1
ATOM 1351 N N . GLY A 1 170 ? -1.205 -10.524 14.026 1.00 98.50 170 GLY A N 1
ATOM 1352 C CA . GLY A 1 170 ? 0.109 -10.797 14.615 1.00 98.50 170 GLY A CA 1
ATOM 1353 C C . GLY A 1 170 ? 1.126 -11.285 13.582 1.00 98.50 170 GLY A C 1
ATOM 1354 O O . GLY A 1 170 ? 2.219 -10.730 13.476 1.00 98.50 170 GLY A O 1
ATOM 1355 N N . ARG A 1 171 ? 0.745 -12.260 12.751 1.00 98.50 171 ARG A N 1
ATOM 1356 C CA . ARG A 1 171 ? 1.623 -12.808 11.701 1.00 98.50 171 ARG A CA 1
ATOM 1357 C C . ARG A 1 171 ? 1.965 -11.779 10.622 1.00 98.50 171 ARG A C 1
ATOM 1359 O O . ARG A 1 171 ? 3.103 -11.743 10.158 1.00 98.50 171 ARG A O 1
ATOM 1366 N N . ALA A 1 172 ? 1.009 -10.938 10.236 1.00 98.62 172 ALA A N 1
ATOM 1367 C CA . ALA A 1 172 ? 1.225 -9.861 9.277 1.00 98.62 172 ALA A CA 1
ATOM 1368 C C . ALA A 1 172 ? 2.167 -8.784 9.836 1.00 98.62 172 ALA A C 1
ATOM 1370 O O . ALA A 1 172 ? 3.087 -8.364 9.137 1.00 98.62 172 ALA A O 1
ATOM 1371 N N . VAL A 1 173 ? 2.009 -8.403 11.109 1.00 98.75 173 VAL A N 1
ATOM 1372 C CA . VAL A 1 173 ? 2.926 -7.488 11.812 1.00 98.75 173 VAL A CA 1
ATOM 1373 C C . VAL A 1 173 ? 4.352 -8.042 11.854 1.00 98.75 173 VAL A C 1
ATOM 1375 O O . VAL A 1 173 ? 5.310 -7.321 11.562 1.00 98.75 173 VAL A O 1
ATOM 1378 N N . GLU A 1 174 ? 4.514 -9.326 12.172 1.00 98.56 174 GLU A N 1
ATOM 1379 C CA . GLU A 1 174 ? 5.825 -9.981 12.163 1.00 98.56 174 GLU A CA 1
ATOM 1380 C C . GLU A 1 174 ? 6.440 -10.029 10.758 1.00 98.56 174 GLU A C 1
ATOM 1382 O O . GLU A 1 174 ? 7.634 -9.771 10.599 1.00 98.56 174 GLU A O 1
ATOM 1387 N N . ALA A 1 175 ? 5.644 -10.351 9.733 1.00 98.56 175 ALA A N 1
ATOM 1388 C CA . ALA A 1 175 ? 6.099 -10.365 8.346 1.00 98.56 175 ALA A CA 1
ATOM 1389 C C . ALA A 1 175 ? 6.553 -8.971 7.892 1.00 98.56 175 ALA A C 1
ATOM 1391 O O . ALA A 1 175 ? 7.659 -8.839 7.370 1.00 98.56 175 ALA A O 1
ATOM 1392 N N . ALA A 1 176 ? 5.753 -7.937 8.166 1.00 98.56 176 ALA A N 1
ATOM 1393 C CA . ALA A 1 176 ? 6.082 -6.550 7.855 1.00 98.56 176 ALA A CA 1
ATOM 1394 C C . ALA A 1 176 ? 7.371 -6.110 8.560 1.00 98.56 176 ALA A C 1
ATOM 1396 O O . ALA A 1 176 ? 8.265 -5.557 7.927 1.00 98.56 176 ALA A O 1
ATOM 1397 N N . SER A 1 177 ? 7.514 -6.443 9.847 1.00 98.56 177 SER A N 1
ATOM 1398 C CA . SER A 1 177 ? 8.720 -6.134 10.620 1.00 98.56 177 SER A CA 1
ATOM 1399 C C . SER A 1 177 ? 9.972 -6.770 10.017 1.00 98.56 177 SER A C 1
ATOM 1401 O O . SER A 1 177 ? 10.971 -6.079 9.834 1.00 98.56 177 SER A O 1
ATOM 1403 N N . ARG A 1 178 ? 9.908 -8.060 9.647 1.00 98.50 178 ARG A N 1
ATOM 1404 C CA . ARG A 1 178 ? 11.025 -8.764 8.991 1.00 98.50 178 ARG A CA 1
ATOM 1405 C C . ARG A 1 178 ? 11.385 -8.157 7.640 1.00 98.50 178 ARG A C 1
ATOM 1407 O O . ARG A 1 178 ? 12.561 -8.103 7.305 1.00 98.50 178 ARG A O 1
ATOM 1414 N N . ILE A 1 179 ? 10.390 -7.732 6.867 1.00 98.25 179 ILE A N 1
ATOM 1415 C CA . ILE A 1 179 ? 10.593 -7.104 5.558 1.00 98.25 179 ILE A CA 1
ATOM 1416 C C . ILE A 1 179 ? 11.305 -5.755 5.712 1.00 98.25 179 ILE A C 1
ATOM 1418 O O . ILE A 1 179 ? 12.289 -5.513 5.019 1.00 98.25 179 ILE A O 1
ATOM 1422 N N . VAL A 1 180 ? 10.873 -4.924 6.664 1.00 98.62 180 VAL A N 1
ATOM 1423 C CA . VAL A 1 180 ? 11.531 -3.644 6.975 1.00 98.62 180 VAL A CA 1
ATOM 1424 C C . VAL A 1 180 ? 12.959 -3.871 7.478 1.00 98.62 180 VAL A C 1
ATOM 1426 O O . VAL A 1 180 ? 13.880 -3.223 6.993 1.00 98.62 180 VAL A O 1
ATOM 1429 N N . ASP A 1 181 ? 13.178 -4.828 8.386 1.00 98.62 181 ASP A N 1
ATOM 1430 C CA . ASP A 1 181 ? 14.526 -5.173 8.868 1.00 98.62 181 ASP A CA 1
ATOM 1431 C C . ASP A 1 181 ? 15.447 -5.644 7.737 1.00 98.62 181 ASP A C 1
ATOM 1433 O O . ASP A 1 181 ? 16.576 -5.169 7.617 1.00 98.62 181 ASP A O 1
ATOM 1437 N N . ALA A 1 182 ? 14.951 -6.528 6.869 1.00 98.25 182 ALA A N 1
ATOM 1438 C CA . ALA A 1 182 ? 15.699 -7.002 5.710 1.00 98.25 182 ALA A CA 1
ATOM 1439 C C . ALA A 1 182 ? 16.001 -5.871 4.716 1.00 98.25 182 ALA A C 1
ATOM 1441 O O . ALA A 1 182 ? 17.057 -5.879 4.086 1.00 98.25 182 ALA A O 1
ATOM 1442 N N . ASN A 1 183 ? 15.099 -4.895 4.578 1.00 98.19 183 ASN A N 1
ATOM 1443 C CA . ASN A 1 183 ? 15.339 -3.716 3.757 1.00 98.19 183 ASN A CA 1
ATOM 1444 C C . ASN A 1 183 ? 16.433 -2.823 4.346 1.00 98.19 183 ASN A C 1
ATOM 1446 O O . ASN A 1 183 ? 17.294 -2.377 3.602 1.00 98.19 183 ASN A O 1
ATOM 1450 N N . ILE A 1 184 ? 16.426 -2.584 5.659 1.00 97.75 184 ILE A N 1
ATOM 1451 C CA . ILE A 1 184 ? 17.460 -1.788 6.339 1.00 97.75 184 ILE A CA 1
ATOM 1452 C C . ILE A 1 184 ? 18.833 -2.459 6.197 1.00 97.75 184 ILE A C 1
ATOM 1454 O O . ILE A 1 184 ? 19.813 -1.800 5.856 1.00 97.75 184 ILE A O 1
ATOM 1458 N N . GLU A 1 185 ? 18.914 -3.772 6.428 1.00 97.31 185 GLU A N 1
ATOM 1459 C CA . GLU A 1 185 ? 20.165 -4.533 6.298 1.00 97.31 185 GLU A CA 1
ATOM 1460 C C . GLU A 1 185 ? 20.652 -4.604 4.842 1.00 97.31 185 GLU A C 1
ATOM 1462 O O . GLU A 1 185 ? 21.849 -4.498 4.571 1.00 97.31 185 GLU A O 1
ATOM 1467 N N . GLY A 1 186 ? 19.721 -4.774 3.903 1.00 95.50 186 GLY A N 1
ATOM 1468 C CA . GLY A 1 186 ? 19.980 -4.927 2.474 1.00 95.50 186 GLY A CA 1
ATOM 1469 C C . GLY A 1 186 ? 19.809 -3.652 1.650 1.00 95.50 186 GLY A C 1
ATOM 1470 O O . GLY A 1 186 ? 19.636 -3.768 0.435 1.00 95.50 186 GLY A O 1
ATOM 1471 N N . HIS A 1 187 ? 19.811 -2.471 2.279 1.00 97.25 187 HIS A N 1
ATOM 1472 C CA . HIS A 1 187 ? 19.46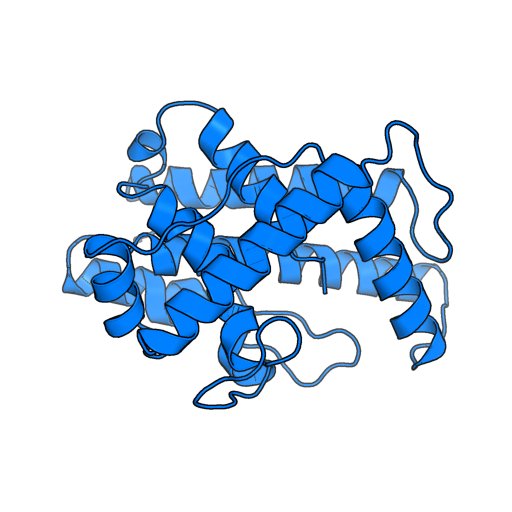0 -1.218 1.613 1.00 97.25 187 HIS A CA 1
ATOM 1473 C C . HIS A 1 187 ? 20.395 -0.922 0.436 1.00 97.25 187 HIS A C 1
ATOM 1475 O O . HIS A 1 187 ? 21.624 -0.991 0.542 1.00 97.25 187 HIS A O 1
ATOM 1481 N N . ILE A 1 188 ? 19.800 -0.547 -0.694 1.00 96.31 188 ILE A N 1
ATOM 1482 C CA . ILE A 1 188 ? 20.515 -0.214 -1.922 1.00 96.31 188 ILE A CA 1
ATOM 1483 C C . ILE A 1 188 ? 20.603 1.309 -2.044 1.00 96.31 188 ILE A C 1
ATOM 1485 O O . ILE A 1 188 ? 19.668 1.968 -2.485 1.00 96.31 188 ILE A O 1
ATOM 1489 N N . GLY A 1 189 ? 21.767 1.862 -1.696 1.00 93.69 189 GLY A N 1
ATOM 1490 C CA . GLY A 1 189 ? 22.040 3.307 -1.748 1.00 93.69 189 GLY A CA 1
ATOM 1491 C C . GLY A 1 189 ? 22.460 3.846 -3.124 1.00 93.69 189 GLY A C 1
ATOM 1492 O O . GLY A 1 189 ? 23.044 4.926 -3.204 1.00 93.69 189 GLY A O 1
ATOM 1493 N N . TRP A 1 190 ? 22.249 3.089 -4.201 1.00 92.69 190 TRP A N 1
ATOM 1494 C CA . TRP A 1 190 ? 22.587 3.477 -5.575 1.00 92.69 190 TRP A CA 1
ATOM 1495 C C . TRP A 1 190 ? 21.420 3.196 -6.521 1.00 92.69 190 TRP A C 1
ATOM 1497 O O . TRP A 1 190 ? 20.577 2.354 -6.235 1.00 92.69 190 TRP A O 1
ATOM 1507 N N . GLU A 1 191 ? 21.373 3.877 -7.668 1.00 91.62 191 GLU A N 1
ATOM 1508 C CA . GLU A 1 191 ? 20.351 3.605 -8.682 1.00 91.62 191 GLU A CA 1
ATOM 1509 C C . GLU A 1 191 ? 20.602 2.226 -9.324 1.00 91.62 191 GLU A C 1
ATOM 1511 O O . GLU A 1 191 ? 21.675 2.003 -9.900 1.00 91.62 191 GLU A O 1
ATOM 1516 N N . PRO A 1 192 ? 19.663 1.271 -9.213 1.00 92.56 192 PRO A N 1
ATOM 1517 C CA . PRO A 1 192 ? 19.870 -0.070 -9.726 1.00 92.56 192 PRO A CA 1
ATOM 1518 C C . PRO A 1 192 ? 19.550 -0.164 -11.225 1.00 92.56 192 PRO A C 1
ATOM 1520 O O . PRO A 1 192 ? 18.728 0.573 -11.770 1.00 92.56 192 PRO A O 1
ATOM 1523 N N . GLY A 1 193 ? 20.184 -1.127 -11.899 1.00 94.06 193 GLY A N 1
ATOM 1524 C CA . GLY A 1 193 ? 19.818 -1.510 -13.260 1.00 94.06 193 GLY A CA 1
ATOM 1525 C C . GLY A 1 193 ? 18.599 -2.430 -13.248 1.00 94.06 193 GLY A C 1
ATOM 1526 O O . GLY A 1 193 ? 18.699 -3.564 -12.784 1.00 94.06 193 GLY A O 1
ATOM 1527 N N . TYR A 1 194 ? 17.475 -1.942 -13.762 1.00 97.00 194 TYR A N 1
ATOM 1528 C CA . TYR A 1 194 ? 16.235 -2.705 -13.909 1.00 97.00 194 TYR A CA 1
ATOM 1529 C C . TYR A 1 194 ? 16.239 -3.543 -15.195 1.00 97.00 194 TYR A C 1
ATOM 1531 O O . TYR A 1 194 ? 16.872 -3.178 -16.188 1.00 97.00 194 TYR A O 1
ATOM 1539 N N . ASP A 1 195 ? 15.533 -4.671 -15.188 1.00 96.25 195 ASP A N 1
ATOM 1540 C CA . ASP A 1 195 ? 15.433 -5.579 -16.332 1.00 96.25 195 ASP A CA 1
ATOM 1541 C C . ASP A 1 195 ? 14.380 -5.095 -17.342 1.00 96.25 195 ASP A C 1
ATOM 1543 O O . ASP A 1 195 ? 14.621 -5.089 -18.551 1.00 96.25 195 ASP A O 1
ATOM 1547 N N . MET A 1 196 ? 13.201 -4.683 -16.874 1.00 96.06 196 MET A N 1
ATOM 1548 C CA . MET A 1 196 ? 12.068 -4.292 -17.717 1.00 96.06 196 MET A CA 1
ATOM 1549 C C . MET A 1 196 ? 11.724 -2.806 -17.607 1.00 96.06 196 MET A C 1
ATOM 1551 O O . MET A 1 196 ? 11.545 -2.150 -18.632 1.00 96.06 196 MET A O 1
ATOM 1555 N N . LEU A 1 197 ? 11.568 -2.302 -16.387 1.00 97.38 197 LEU A N 1
ATOM 1556 C CA . LEU A 1 197 ? 11.163 -0.929 -16.091 1.00 97.38 197 LEU A CA 1
ATOM 1557 C C . LEU A 1 197 ? 12.384 0.001 -16.060 1.00 97.38 197 LEU A C 1
ATOM 1559 O O . LEU A 1 197 ? 13.506 -0.414 -16.330 1.00 97.38 197 LEU A O 1
ATOM 1563 N N . THR A 1 198 ? 12.180 1.291 -15.791 1.00 97.12 198 THR A N 1
ATOM 1564 C CA . THR A 1 198 ? 13.270 2.284 -15.771 1.00 97.12 198 THR A CA 1
ATOM 1565 C C . THR A 1 198 ? 13.277 3.075 -14.464 1.00 97.12 198 THR A C 1
ATOM 1567 O O . THR A 1 198 ? 12.235 3.175 -13.814 1.00 97.12 198 THR A O 1
ATOM 1570 N N . PRO A 1 199 ? 14.400 3.712 -14.083 1.00 96.75 199 PRO A N 1
ATOM 1571 C CA . PRO A 1 199 ? 14.410 4.597 -12.918 1.00 96.75 199 PRO A CA 1
ATOM 1572 C C . PRO A 1 199 ? 13.378 5.728 -13.032 1.00 96.75 199 PRO A C 1
ATOM 1574 O O . PRO A 1 199 ? 12.663 6.024 -12.078 1.00 96.75 199 PRO A O 1
ATOM 1577 N N . ALA A 1 200 ? 13.226 6.297 -14.235 1.00 96.69 200 ALA A N 1
ATOM 1578 C CA . ALA A 1 200 ? 12.237 7.336 -14.508 1.00 96.69 200 ALA A CA 1
ATOM 1579 C C . ALA A 1 200 ? 10.794 6.845 -14.311 1.00 96.69 200 ALA A C 1
ATOM 1581 O O . ALA A 1 200 ? 9.981 7.591 -13.773 1.00 96.69 200 ALA A O 1
ATOM 1582 N N . PHE A 1 201 ? 10.486 5.598 -14.699 1.00 98.06 201 PHE A N 1
ATOM 1583 C CA . PHE A 1 201 ? 9.187 4.980 -14.421 1.00 98.06 201 PHE A CA 1
ATOM 1584 C C . PHE A 1 201 ? 8.900 4.981 -12.918 1.00 98.06 201 PHE A C 1
ATOM 1586 O O . PHE A 1 201 ? 7.846 5.454 -12.498 1.00 98.06 201 PHE A O 1
ATOM 1593 N N . PHE A 1 202 ? 9.840 4.493 -12.105 1.00 98.25 202 PHE A N 1
ATOM 1594 C CA . PHE A 1 202 ? 9.621 4.369 -10.666 1.00 98.25 202 PHE A CA 1
ATOM 1595 C C . PHE A 1 202 ? 9.487 5.718 -9.976 1.00 98.25 202 PHE A C 1
ATOM 1597 O O . PHE A 1 202 ? 8.550 5.888 -9.204 1.00 98.25 202 PHE A O 1
ATOM 1604 N N . LEU A 1 203 ? 10.361 6.678 -10.291 1.00 96.88 203 LEU A N 1
ATOM 1605 C CA . LEU A 1 203 ? 10.313 8.014 -9.698 1.00 96.88 203 LEU A CA 1
ATOM 1606 C C . LEU A 1 203 ? 8.988 8.720 -10.012 1.00 96.88 203 LEU A C 1
ATOM 1608 O O . LEU A 1 203 ? 8.300 9.171 -9.103 1.00 96.88 203 LEU A O 1
ATOM 1612 N N . GLN A 1 204 ? 8.597 8.755 -11.291 1.00 98.31 204 GLN A N 1
ATOM 1613 C CA . GLN A 1 204 ? 7.360 9.417 -11.717 1.00 98.31 204 GLN A CA 1
ATOM 1614 C C . GLN A 1 204 ? 6.127 8.755 -11.103 1.00 98.31 204 GLN A C 1
ATOM 1616 O O . GLN A 1 204 ? 5.237 9.444 -10.612 1.00 98.31 204 GLN A O 1
ATOM 1621 N N . THR A 1 205 ? 6.096 7.421 -11.092 1.00 98.69 205 THR A N 1
ATOM 1622 C CA . THR A 1 205 ? 4.963 6.680 -10.534 1.00 98.69 205 THR A CA 1
ATOM 1623 C C . THR A 1 205 ? 4.875 6.854 -9.019 1.00 98.69 205 THR A C 1
ATOM 1625 O O . THR A 1 205 ? 3.783 7.021 -8.484 1.00 98.69 205 THR A O 1
ATOM 1628 N N . PHE A 1 206 ? 6.015 6.863 -8.321 1.00 98.62 206 PHE A N 1
ATOM 1629 C CA . PHE A 1 206 ? 6.061 7.067 -6.875 1.00 98.62 206 PHE A CA 1
ATOM 1630 C C . PHE A 1 206 ? 5.524 8.455 -6.491 1.00 98.62 206 PHE A C 1
ATOM 1632 O O . PHE A 1 206 ? 4.680 8.569 -5.598 1.00 98.62 206 PHE A O 1
ATOM 1639 N N . ASP A 1 207 ? 5.957 9.496 -7.207 1.00 98.62 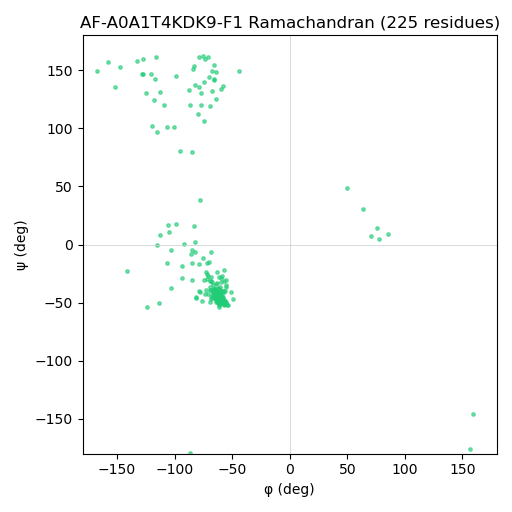207 ASP A N 1
ATOM 1640 C CA . ASP A 1 207 ? 5.484 10.870 -7.015 1.00 98.62 207 ASP A CA 1
ATOM 1641 C C . ASP A 1 207 ? 3.985 11.007 -7.312 1.00 98.62 207 ASP A C 1
ATOM 1643 O O . ASP A 1 207 ? 3.259 11.658 -6.555 1.00 98.62 207 ASP A O 1
ATOM 1647 N N . GLU A 1 208 ? 3.496 10.365 -8.376 1.00 98.75 208 GLU A N 1
ATOM 1648 C CA . GLU A 1 208 ? 2.076 10.374 -8.728 1.00 98.75 208 GLU A CA 1
ATOM 1649 C C . GLU A 1 208 ? 1.211 9.697 -7.662 1.00 98.75 208 GLU A C 1
ATOM 1651 O O . GLU A 1 208 ? 0.208 10.274 -7.236 1.00 98.75 208 GLU A O 1
ATOM 1656 N N . VAL A 1 209 ? 1.607 8.509 -7.189 1.00 98.81 209 VAL A N 1
ATOM 1657 C CA . VAL A 1 209 ? 0.899 7.799 -6.112 1.00 98.81 209 VAL A CA 1
ATOM 1658 C C . VAL A 1 209 ? 0.822 8.676 -4.867 1.00 98.81 209 VAL A C 1
ATOM 1660 O O . VAL A 1 209 ? -0.267 8.869 -4.324 1.00 98.81 209 VAL A O 1
ATOM 1663 N N . ASN A 1 210 ? 1.941 9.269 -4.447 1.00 98.62 210 ASN A N 1
ATOM 1664 C CA . ASN A 1 210 ? 1.977 10.156 -3.287 1.00 98.62 210 ASN A CA 1
ATOM 1665 C C . ASN A 1 210 ? 1.055 11.368 -3.460 1.00 98.62 210 ASN A C 1
ATOM 1667 O O . ASN A 1 210 ? 0.252 11.668 -2.575 1.00 98.62 210 ASN A O 1
ATOM 1671 N N . ALA A 1 211 ? 1.124 12.051 -4.604 1.00 98.44 211 ALA A N 1
ATOM 1672 C CA . ALA A 1 211 ? 0.270 13.199 -4.890 1.00 98.44 211 ALA A CA 1
ATOM 1673 C C . ALA A 1 211 ? -1.220 12.823 -4.874 1.00 98.44 211 ALA A C 1
ATOM 1675 O O . ALA A 1 211 ? -2.052 13.564 -4.339 1.00 98.44 211 ALA A O 1
ATOM 1676 N N . LEU A 1 212 ? -1.563 11.658 -5.427 1.00 98.44 212 LEU A N 1
ATOM 1677 C CA . LEU A 1 212 ? -2.935 11.174 -5.490 1.00 98.44 212 LEU A CA 1
ATOM 1678 C C . LEU A 1 212 ? -3.465 10.799 -4.103 1.00 98.44 212 LEU A C 1
ATOM 1680 O O . LEU A 1 212 ? -4.534 11.278 -3.722 1.00 98.44 212 LEU A O 1
ATOM 1684 N N . VAL A 1 213 ? -2.711 10.011 -3.331 1.00 98.31 213 VAL A N 1
ATOM 1685 C CA . VAL A 1 213 ? -3.063 9.637 -1.950 1.00 98.31 213 VAL A CA 1
ATOM 1686 C C . VAL A 1 213 ? -3.298 10.884 -1.105 1.00 98.31 213 VAL A C 1
ATOM 1688 O O . VAL A 1 213 ? -4.350 11.008 -0.476 1.00 98.31 213 VAL A O 1
ATOM 1691 N N . LEU A 1 214 ? -2.380 11.854 -1.144 1.00 97.50 214 LEU A N 1
ATOM 1692 C CA . LEU A 1 214 ? -2.538 13.105 -0.403 1.00 97.50 214 LEU A CA 1
ATOM 1693 C C . LEU A 1 214 ? -3.772 13.886 -0.836 1.00 97.50 214 LEU A C 1
ATOM 1695 O O . LEU A 1 214 ? -4.494 14.389 0.021 1.00 97.50 214 LEU A O 1
ATOM 1699 N N . SER A 1 215 ? -4.044 13.968 -2.141 1.00 96.81 215 SER A N 1
ATOM 1700 C CA . SER A 1 215 ? -5.238 14.652 -2.642 1.00 96.81 215 SER A CA 1
ATOM 1701 C C . SER A 1 215 ? -6.516 14.050 -2.057 1.00 96.81 215 SER A C 1
ATOM 1703 O O . SER A 1 215 ? -7.381 14.794 -1.597 1.00 96.81 215 SER A O 1
ATOM 1705 N N . TYR A 1 216 ? -6.634 12.720 -2.029 1.00 97.12 216 TYR A N 1
ATOM 1706 C CA . TYR A 1 216 ? -7.804 12.054 -1.455 1.00 97.12 216 TYR A CA 1
ATOM 1707 C C . TYR A 1 216 ? -7.894 12.228 0.062 1.00 97.12 216 TYR A C 1
ATOM 1709 O O . TYR A 1 216 ? -8.967 12.556 0.566 1.00 97.12 216 TYR A O 1
ATOM 1717 N N . LEU A 1 217 ? -6.787 12.055 0.789 1.00 97.00 217 LEU A N 1
ATOM 1718 C CA . LEU A 1 217 ? -6.777 12.198 2.246 1.00 97.00 217 LEU A CA 1
ATOM 1719 C C . LEU A 1 217 ? -7.072 13.638 2.690 1.00 97.00 217 LEU A C 1
ATOM 1721 O O . LEU A 1 217 ? -7.821 13.840 3.641 1.00 97.00 217 LEU A O 1
ATOM 1725 N N . MET A 1 218 ? -6.557 14.644 1.977 1.00 96.06 218 MET A N 1
ATOM 1726 C CA . MET A 1 218 ? -6.879 16.054 2.233 1.00 96.06 218 MET A CA 1
ATOM 1727 C C . MET A 1 218 ? -8.354 16.353 1.976 1.00 96.06 218 MET A C 1
ATOM 1729 O O . MET A 1 218 ? -9.017 16.945 2.825 1.00 96.06 218 MET A O 1
ATOM 1733 N N . LYS A 1 219 ? -8.897 15.903 0.837 1.00 95.12 219 LYS A N 1
ATOM 1734 C CA . LYS A 1 219 ? -10.329 16.058 0.547 1.00 95.12 219 LYS A CA 1
ATOM 1735 C C . LYS A 1 219 ? -11.184 15.359 1.602 1.00 95.12 219 LYS A C 1
ATOM 1737 O O . LYS A 1 219 ? -12.199 15.902 2.020 1.00 95.12 219 LYS A O 1
ATOM 1742 N N . TYR A 1 220 ? -10.781 14.176 2.061 1.00 95.31 220 TYR A N 1
ATOM 1743 C CA . TYR A 1 220 ? -11.464 13.470 3.142 1.00 95.31 220 TYR A CA 1
ATOM 1744 C C . TYR A 1 220 ? -11.435 14.269 4.449 1.00 95.31 220 TYR A C 1
ATOM 1746 O O . TYR A 1 220 ? -12.489 14.514 5.031 1.00 95.31 220 TYR A O 1
ATOM 1754 N N . ALA A 1 221 ? -10.258 14.735 4.871 1.00 94.38 221 ALA A N 1
ATOM 1755 C CA . ALA A 1 221 ? -10.093 15.525 6.089 1.00 94.38 221 ALA A CA 1
ATOM 1756 C C . ALA A 1 221 ? -10.907 16.832 6.071 1.00 94.38 221 ALA A C 1
ATOM 1758 O O . ALA A 1 221 ? -11.399 17.264 7.112 1.00 94.38 221 ALA A O 1
ATOM 1759 N N . ASN A 1 222 ? -11.091 17.426 4.889 1.00 92.75 222 ASN A N 1
ATOM 1760 C CA . ASN A 1 222 ? -11.900 18.629 4.683 1.00 92.75 222 ASN A CA 1
ATOM 1761 C C . ASN A 1 222 ? -13.403 18.350 4.493 1.00 92.75 222 ASN A C 1
ATOM 1763 O O . ASN A 1 222 ? -14.187 19.290 4.372 1.00 92.75 222 ASN A O 1
ATOM 1767 N N . GLY A 1 223 ? -13.820 17.082 4.439 1.00 88.69 223 GLY A N 1
ATOM 1768 C CA . GLY A 1 223 ? -15.206 16.686 4.181 1.00 88.69 223 GLY A CA 1
ATOM 1769 C C . GLY A 1 223 ? -15.661 16.819 2.719 1.00 88.69 223 GLY A C 1
ATOM 1770 O O . GLY A 1 223 ? -16.852 16.751 2.437 1.00 88.69 223 GLY A O 1
ATOM 1771 N N . GLU A 1 224 ? -14.730 16.985 1.779 1.00 87.25 224 GLU A N 1
ATOM 1772 C CA . GLU A 1 224 ? -14.973 17.156 0.337 1.00 87.25 224 GLU A CA 1
ATOM 1773 C C . GLU A 1 224 ? -15.136 15.820 -0.414 1.00 87.25 224 GLU A C 1
ATOM 1775 O O . GLU A 1 224 ? -15.614 15.797 -1.542 1.00 87.25 224 GLU A O 1
ATOM 1780 N N . MET A 1 225 ? -14.737 14.693 0.191 1.00 75.12 225 MET A N 1
ATOM 1781 C CA . MET A 1 225 ? -14.899 13.340 -0.383 1.00 75.12 225 MET A CA 1
ATOM 1782 C C . MET A 1 225 ? -16.294 12.728 -0.166 1.00 75.12 225 MET A C 1
ATOM 1784 O O . MET A 1 225 ? -16.515 11.564 -0.504 1.00 75.12 225 MET A O 1
ATOM 1788 N N . LEU A 1 226 ? -17.201 13.482 0.457 1.00 59.88 226 LEU A N 1
ATOM 1789 C CA . LEU A 1 226 ? -18.474 13.003 1.008 1.00 59.88 226 LEU A CA 1
ATOM 1790 C C . LEU A 1 226 ? -19.699 13.562 0.263 1.00 59.88 226 LEU A C 1
ATOM 1792 O O . LEU A 1 226 ? -20.831 13.374 0.705 1.00 59.88 226 LEU A O 1
ATOM 1796 N N . THR A 1 227 ? -19.460 14.255 -0.853 1.00 47.53 227 THR A N 1
ATOM 1797 C CA . THR A 1 227 ? -20.454 14.835 -1.770 1.00 47.53 227 THR A CA 1
ATOM 1798 C C . THR A 1 227 ? -20.226 14.320 -3.180 1.00 47.53 227 THR A C 1
ATOM 1800 O O . THR A 1 227 ? -21.225 14.040 -3.876 1.00 47.53 227 THR A O 1
#

Foldseek 3Di:
DFDLLLLLLLLCLCVVPDPCVLLVADDSLLLSLLLCVLVLQCCPLFPPAPHHDDNCLSQVWDPDLLTARDLVVLCVQAQLVCCVVPVGGQSSSLNVSLNNLLSNLLSVLLVVLCVVVVPDRDDVSVVLVVVQSVVVSLQRLGDDARDDDPSSQVCQCVRPSHHGDSVSSVRSSVSSVVVNVCSVVRHDNDADDGDRDHPVSCVVSSVVSSVVSSVQSNCRSVVNSND

Solvent-accessible surface area (backbone atoms only — not comparable to full-atom values): 12288 Å² total; per-residue (Å²): 116,73,32,72,49,44,49,48,39,52,48,50,53,63,51,69,76,54,66,44,60,70,43,56,36,82,43,68,52,28,23,53,43,12,36,48,51,56,47,45,34,56,46,83,76,21,77,83,61,95,62,81,46,58,60,46,69,57,41,53,22,61,96,50,98,73,42,52,30,34,34,66,59,46,38,62,68,34,40,48,47,34,25,74,73,70,78,42,54,52,32,32,54,54,11,31,45,46,34,28,44,42,40,21,52,55,33,50,54,47,52,50,48,34,63,76,67,70,54,72,87,50,71,69,48,52,50,37,49,45,50,35,31,48,55,54,23,25,50,52,95,52,82,86,57,48,68,94,44,74,69,39,50,51,46,33,52,63,31,80,89,55,64,46,55,68,70,45,51,49,44,41,30,53,40,51,37,52,51,39,51,51,32,60,77,57,51,39,94,61,92,76,90,53,83,70,65,51,72,68,54,53,54,53,49,51,52,49,39,51,55,50,48,49,53,52,30,41,31,44,49,70,59,64,71,78,120

pLDDT: mean 95.67, std 5.49, range [47.53, 98.88]

Radius of gyration: 16.83 Å; Cα contacts (8 Å, |Δi|>4): 327; chains: 1; bounding box: 45×38×49 Å

Nearest PDB structures (foldseek):
  6leo-assembly1_A  TM=1.481E-01  e=1.738E+00  Spirochaeta thermophila
  6cfw-assembly1_M  TM=1.872E-01  e=3.798E+00  Pyrococcus furiosus COM1